Protein AF-A0AAD9RFI8-F1 (afdb_monomer)

Radius of gyration: 55.54 Å; Cα contacts (8 Å, |Δi|>4): 141; chains: 1; bounding box: 126×150×120 Å

Secondary structure (DSSP, 8-state):
---------------------------------------------------------PPPP-SS-HHHHHHHHHHHHHHTT---HHHHHHHHHHHS-GGGHHHHHHHHHS--SS-HHHHHHHHHHHHHSPPHHHHHHHHTS----TTS-HHHHHHHHHHHHTT-S-HHHHHHHHHHHS-HHHHHHHHT-----HHHHHHHHHHHHHHHS-------------TTHHHHHHHHHHHHHHHHHHHHHHHHHTS-------------------TT---HHHHHHGGG-S---SS---PPPP---

Structure (mmCIF, N/CA/C/O backbone):
data_AF-A0AAD9RFI8-F1
#
_entry.id   AF-A0AAD9RFI8-F1
#
loop_
_atom_site.group_PDB
_atom_site.id
_atom_site.type_symbol
_atom_site.label_atom_id
_atom_site.label_alt_id
_atom_site.label_comp_id
_atom_site.label_asym_id
_atom_site.label_entity_id
_atom_site.label_seq_id
_atom_site.pdbx_PDB_ins_code
_atom_site.Cartn_x
_atom_site.Cartn_y
_atom_site.Cartn_z
_atom_site.occupancy
_atom_site.B_iso_or_equiv
_atom_site.auth_seq_id
_atom_site.auth_comp_id
_atom_site.auth_asym_id
_atom_site.auth_atom_id
_atom_site.pdbx_PDB_model_num
ATOM 1 N N . MET A 1 1 ? -32.111 47.383 -33.621 1.00 42.00 1 MET A N 1
ATOM 2 C CA . MET A 1 1 ? -31.094 48.161 -34.372 1.00 42.00 1 MET A CA 1
ATOM 3 C C . MET A 1 1 ? -30.262 48.951 -33.371 1.00 42.00 1 MET A C 1
ATOM 5 O O . MET A 1 1 ? -30.883 49.373 -32.400 1.00 42.00 1 MET A O 1
ATOM 9 N N . PRO A 1 2 ? -28.949 49.197 -33.568 1.00 55.19 2 PRO A N 1
ATOM 10 C CA . PRO A 1 2 ? -28.021 48.772 -34.639 1.00 55.19 2 PRO A CA 1
ATOM 11 C C . PRO A 1 2 ? -27.032 47.678 -34.136 1.00 55.19 2 PRO A C 1
ATOM 13 O O . PRO A 1 2 ? -26.895 47.503 -32.934 1.00 55.19 2 PRO A O 1
ATOM 16 N N . ILE A 1 3 ? -26.485 46.738 -34.921 1.00 42.66 3 ILE A N 1
ATOM 17 C CA . ILE A 1 3 ? -25.654 46.752 -36.150 1.00 42.66 3 ILE A CA 1
ATOM 18 C C . ILE A 1 3 ? -24.224 47.265 -35.915 1.00 42.66 3 ILE A C 1
ATOM 20 O O . ILE A 1 3 ? -24.052 48.423 -35.544 1.00 42.66 3 ILE A O 1
ATOM 24 N N . SER A 1 4 ? -23.253 46.426 -36.328 1.00 42.75 4 SER A N 1
ATOM 25 C CA . SER A 1 4 ? -21.876 46.723 -36.800 1.00 42.75 4 SER A CA 1
ATOM 26 C C . SER A 1 4 ? -20.787 46.252 -35.830 1.00 42.75 4 SER A C 1
ATOM 28 O O . SER A 1 4 ? -20.869 46.554 -34.653 1.00 42.75 4 SER A O 1
ATOM 30 N N . ARG A 1 5 ? -19.700 45.574 -36.213 1.00 42.62 5 ARG A N 1
ATOM 31 C CA . ARG A 1 5 ? -19.088 45.290 -37.522 1.00 42.62 5 ARG A CA 1
ATOM 32 C C . ARG A 1 5 ? -17.963 44.267 -37.269 1.00 42.62 5 ARG A C 1
ATOM 34 O O . ARG A 1 5 ? -17.130 44.503 -36.402 1.00 42.62 5 ARG A O 1
ATOM 41 N N . SER A 1 6 ? -17.885 43.194 -38.054 1.00 44.88 6 SER A N 1
ATOM 42 C CA . SER A 1 6 ? -16.576 42.720 -38.550 1.00 44.88 6 SER A CA 1
ATOM 43 C C . SER A 1 6 ? -16.072 43.750 -39.585 1.00 44.88 6 SER A C 1
ATOM 45 O O . SER A 1 6 ? -16.912 44.517 -40.078 1.00 44.88 6 SER A O 1
ATOM 47 N N . PRO A 1 7 ? -14.772 43.821 -39.945 1.00 57.56 7 PRO A N 1
ATOM 48 C CA . PRO A 1 7 ? -14.242 42.854 -40.920 1.00 57.56 7 PRO A CA 1
ATOM 49 C C . PRO A 1 7 ? -12.710 42.580 -40.893 1.00 57.56 7 PRO A C 1
ATOM 51 O O . PRO A 1 7 ? -11.936 43.309 -40.288 1.00 57.56 7 PRO A O 1
ATOM 54 N N . GLU A 1 8 ? -12.348 41.518 -41.629 1.00 38.91 8 GLU A N 1
ATOM 55 C CA . GLU A 1 8 ? -11.192 41.348 -42.545 1.00 38.91 8 GLU A CA 1
ATOM 56 C C . GLU A 1 8 ? -9.730 41.343 -42.027 1.00 38.91 8 GLU A C 1
ATOM 58 O O . GLU A 1 8 ? -9.331 42.177 -41.232 1.00 38.91 8 GLU A O 1
ATOM 63 N N . ARG A 1 9 ? -8.887 40.326 -42.311 1.00 37.97 9 ARG A N 1
ATOM 64 C CA . ARG A 1 9 ? -8.390 39.682 -43.568 1.00 37.97 9 ARG A CA 1
ATOM 65 C C . ARG A 1 9 ? -7.048 40.290 -44.002 1.00 37.97 9 ARG A C 1
ATOM 67 O O . ARG A 1 9 ? -6.999 41.475 -44.283 1.00 37.97 9 ARG A O 1
ATOM 74 N N . SER A 1 10 ? -6.007 39.456 -44.120 1.00 40.34 10 SER A N 1
ATOM 75 C CA . SER A 1 10 ? -4.851 39.565 -45.049 1.00 40.34 10 SER A CA 1
ATOM 76 C C . SER A 1 10 ? -3.819 38.497 -44.630 1.00 40.34 10 SER A C 1
ATOM 78 O O . SER A 1 10 ? -3.388 38.516 -43.484 1.00 40.34 10 SER A O 1
ATOM 80 N N . SER A 1 11 ? -3.601 37.392 -45.355 1.00 38.72 11 SER A N 1
ATOM 81 C CA . SER A 1 11 ? -2.929 37.206 -46.664 1.00 38.72 11 SER A CA 1
ATOM 82 C C . SER A 1 11 ? -1.393 37.127 -46.593 1.00 38.72 11 SER A C 1
ATOM 84 O O . SER A 1 11 ? -0.754 37.986 -45.999 1.00 38.72 11 SER A O 1
ATOM 86 N N . GLY A 1 12 ? -0.836 36.134 -47.308 1.00 37.41 12 GLY A N 1
ATOM 87 C CA . GLY A 1 12 ? 0.582 35.993 -47.701 1.00 37.41 12 GLY A CA 1
ATOM 88 C C . GLY A 1 12 ? 1.241 34.746 -47.091 1.00 37.41 12 GLY A C 1
ATOM 89 O O . GLY A 1 12 ? 1.454 34.734 -45.890 1.00 37.41 12 GLY A O 1
ATOM 90 N N . ALA A 1 13 ? 1.441 33.595 -47.750 1.00 41.00 13 ALA A N 1
ATOM 91 C CA . ALA A 1 13 ? 2.041 33.249 -49.056 1.00 41.00 13 ALA A CA 1
ATOM 92 C C . ALA A 1 13 ? 3.581 33.400 -49.118 1.00 41.00 13 ALA A C 1
ATOM 94 O O . ALA A 1 13 ? 4.104 34.466 -48.818 1.00 41.00 13 ALA A O 1
ATOM 95 N N . GLY A 1 14 ? 4.258 32.327 -49.565 1.00 37.16 14 GLY A N 1
ATOM 96 C CA . GLY A 1 14 ? 5.708 32.197 -49.831 1.00 37.16 14 GLY A CA 1
ATOM 97 C C . GLY A 1 14 ? 6.262 30.921 -49.172 1.00 37.16 14 GLY A C 1
ATOM 98 O O . GLY A 1 14 ? 6.414 30.900 -47.960 1.00 37.16 14 GLY A O 1
ATOM 99 N N . MET A 1 15 ? 6.378 29.744 -49.810 1.00 42.53 15 MET A N 1
ATOM 100 C CA . MET A 1 15 ? 7.289 29.372 -50.911 1.00 42.53 15 MET A CA 1
ATOM 101 C C . MET A 1 15 ? 8.669 30.024 -50.785 1.00 42.53 15 MET A C 1
ATOM 103 O O . MET A 1 15 ? 8.785 31.181 -51.153 1.00 42.53 15 MET A O 1
ATOM 107 N N . GLU A 1 16 ? 9.696 29.273 -50.364 1.00 41.03 16 GLU A N 1
ATOM 108 C CA . GLU A 1 16 ? 10.961 29.221 -51.113 1.00 41.03 16 GLU A CA 1
ATOM 109 C C . GLU A 1 16 ? 11.834 28.013 -50.728 1.00 41.03 16 GLU A C 1
ATOM 111 O O . GLU A 1 16 ? 11.987 27.628 -49.571 1.00 41.03 16 GLU A O 1
ATOM 116 N N . SER A 1 17 ? 12.359 27.411 -51.783 1.00 42.09 17 SER A N 1
ATOM 117 C CA . SER A 1 17 ? 13.349 26.352 -51.932 1.00 42.09 17 SER A CA 1
ATOM 118 C C . SER A 1 17 ? 14.796 26.817 -51.698 1.00 42.09 17 SER A C 1
ATOM 120 O O . SER A 1 17 ? 15.129 27.960 -51.976 1.00 42.09 17 SER A O 1
ATOM 122 N N . GLY A 1 18 ? 15.688 25.889 -51.338 1.00 36.09 18 GLY A N 1
ATOM 123 C CA . GLY A 1 18 ? 17.150 26.048 -51.429 1.00 36.09 18 GLY A CA 1
ATOM 124 C C . GLY A 1 18 ? 17.837 24.931 -50.638 1.00 36.09 18 GLY A C 1
ATOM 125 O O . GLY A 1 18 ? 17.744 24.898 -49.420 1.00 36.09 18 GLY A O 1
ATOM 126 N N . GLU A 1 19 ? 18.283 23.825 -51.230 1.00 36.81 19 GLU A N 1
ATOM 127 C CA . GLU A 1 19 ? 19.409 23.632 -52.157 1.00 36.81 19 GLU A CA 1
ATOM 128 C C . GLU A 1 19 ? 20.813 23.751 -51.505 1.00 36.81 19 GLU A C 1
ATOM 130 O O . GLU A 1 19 ? 21.258 24.831 -51.140 1.00 36.81 19 GLU A O 1
ATOM 135 N N . LYS A 1 20 ? 21.495 22.588 -51.461 1.00 37.91 20 LYS A N 1
ATOM 136 C CA . LYS A 1 20 ? 22.950 22.297 -51.499 1.00 37.91 20 LYS A CA 1
ATOM 137 C C . LYS A 1 20 ? 23.897 22.904 -50.446 1.00 37.91 20 LYS A C 1
ATOM 139 O O . LYS A 1 20 ? 24.130 24.105 -50.411 1.00 37.91 20 LYS A O 1
ATOM 144 N N . LYS A 1 21 ? 24.685 22.017 -49.816 1.00 41.25 21 LYS A N 1
ATOM 145 C CA . LYS A 1 21 ? 26.128 21.893 -50.129 1.00 41.25 21 LYS A CA 1
ATOM 146 C C . LYS A 1 21 ? 26.766 20.625 -49.547 1.00 41.25 21 LYS A C 1
ATOM 148 O O . LYS A 1 21 ? 26.857 20.455 -48.336 1.00 41.25 21 LYS A O 1
ATOM 153 N N . GLU A 1 22 ? 27.250 19.781 -50.458 1.00 37.19 22 GLU A N 1
ATOM 154 C CA . GLU A 1 22 ? 28.424 18.924 -50.278 1.00 37.19 22 GLU A CA 1
ATOM 155 C C . GLU A 1 22 ? 29.632 19.757 -49.840 1.00 37.19 22 GLU A C 1
ATOM 157 O O . GLU A 1 22 ? 29.887 20.801 -50.441 1.00 37.19 22 GLU A O 1
ATOM 162 N N . ILE A 1 23 ? 30.435 19.237 -48.906 1.00 37.00 23 ILE A N 1
ATOM 163 C CA . ILE A 1 23 ? 31.892 19.416 -48.931 1.00 37.00 23 ILE A CA 1
ATOM 164 C C . ILE A 1 23 ? 32.539 18.084 -48.537 1.00 37.00 23 ILE A C 1
ATOM 166 O O . ILE A 1 23 ? 32.483 17.648 -47.390 1.00 37.00 23 ILE A O 1
ATOM 170 N N . SER A 1 24 ? 33.152 17.456 -49.534 1.00 36.62 24 SER A N 1
ATOM 171 C CA . SER A 1 24 ? 34.129 16.379 -49.431 1.00 36.62 24 SER A CA 1
ATOM 172 C C . SER A 1 24 ? 35.511 17.000 -49.613 1.00 36.62 24 SER A C 1
ATOM 174 O O . SER A 1 24 ? 35.714 17.660 -50.627 1.00 36.62 24 SER A O 1
ATOM 176 N N . ILE A 1 25 ? 36.467 16.749 -48.712 1.00 38.34 25 ILE A N 1
ATOM 177 C CA . ILE A 1 25 ? 37.905 16.833 -49.023 1.00 38.34 25 ILE A CA 1
ATOM 178 C C . ILE A 1 25 ? 38.626 15.658 -48.346 1.00 38.34 25 ILE A C 1
ATOM 180 O O . ILE A 1 25 ? 38.424 15.374 -47.167 1.00 38.34 25 ILE A O 1
ATOM 184 N N . LYS A 1 26 ? 39.422 14.964 -49.163 1.00 35.16 26 LYS A N 1
ATOM 185 C CA . LYS A 1 26 ? 40.263 13.795 -48.890 1.00 35.16 26 LYS A CA 1
ATOM 186 C C . LYS A 1 26 ? 41.728 14.199 -48.632 1.00 35.16 26 LYS A C 1
ATOM 188 O O . LYS A 1 26 ? 42.153 15.223 -49.149 1.00 35.16 26 LYS A O 1
ATOM 193 N N . ALA A 1 27 ? 42.438 13.258 -47.995 1.00 33.81 27 ALA A N 1
ATOM 194 C CA . ALA A 1 27 ? 43.808 12.762 -48.254 1.00 33.81 27 ALA A CA 1
ATOM 195 C C . ALA A 1 27 ? 45.064 13.583 -47.883 1.00 33.81 27 ALA A C 1
ATOM 197 O O . ALA A 1 27 ? 45.164 14.765 -48.184 1.00 33.81 27 ALA A O 1
ATOM 198 N N . ASP A 1 28 ? 45.994 12.869 -47.219 1.00 31.98 28 ASP A N 1
ATOM 199 C CA . ASP A 1 28 ? 47.418 12.570 -47.561 1.00 31.98 28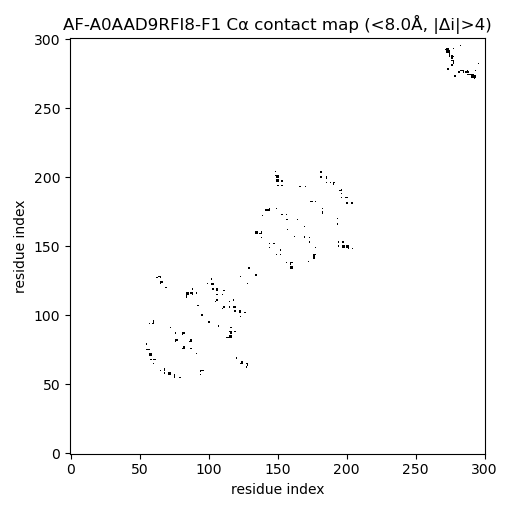 ASP A CA 1
ATOM 200 C C . ASP A 1 28 ? 48.226 12.462 -46.244 1.00 31.98 28 ASP A C 1
ATOM 202 O O . ASP A 1 28 ? 48.214 13.383 -45.434 1.00 31.98 28 ASP A O 1
ATOM 206 N N . GLU A 1 29 ? 48.718 11.309 -45.769 1.00 32.72 29 GLU A N 1
ATOM 207 C CA . GLU A 1 29 ? 49.777 10.371 -46.222 1.00 32.72 29 GLU A CA 1
ATOM 208 C C . GLU A 1 29 ? 51.206 10.949 -46.366 1.00 32.72 29 GLU A C 1
ATOM 210 O O . GLU A 1 29 ? 51.491 11.702 -47.287 1.00 32.72 29 GLU A O 1
ATOM 215 N N . ALA A 1 30 ? 52.107 10.516 -45.463 1.00 32.94 30 ALA A N 1
ATOM 216 C CA . ALA A 1 30 ? 53.546 10.206 -45.646 1.00 32.94 30 ALA A CA 1
ATOM 217 C C . ALA A 1 30 ? 54.108 9.746 -44.270 1.00 32.94 30 ALA A C 1
ATOM 219 O O . ALA A 1 30 ? 54.051 10.507 -43.309 1.00 32.94 30 ALA A O 1
ATOM 220 N N . GLN A 1 31 ? 54.366 8.459 -43.992 1.00 31.48 31 GLN A N 1
ATOM 221 C CA . GLN A 1 31 ? 55.501 7.577 -44.356 1.00 31.48 31 GLN A CA 1
ATOM 222 C C . GLN A 1 31 ? 56.874 7.900 -43.710 1.00 31.48 31 GLN A C 1
ATOM 224 O O . GLN A 1 31 ? 57.397 8.996 -43.869 1.00 31.48 31 GLN A O 1
ATOM 229 N N . GLY A 1 32 ? 57.496 6.866 -43.103 1.00 26.84 32 GLY A N 1
ATOM 230 C CA . GLY A 1 32 ? 58.962 6.685 -42.990 1.00 26.84 32 GLY A CA 1
ATOM 231 C C . GLY A 1 32 ? 59.536 6.493 -41.571 1.00 26.84 32 GLY A C 1
ATOM 232 O O . GLY A 1 32 ? 59.726 7.477 -40.874 1.00 26.84 32 GLY A O 1
ATOM 233 N N . ALA A 1 33 ? 59.806 5.243 -41.136 1.00 32.88 33 ALA A N 1
ATOM 234 C CA . ALA A 1 33 ? 61.165 4.653 -40.941 1.00 32.88 33 ALA A CA 1
ATOM 235 C C . ALA A 1 33 ? 61.775 4.915 -39.528 1.00 32.88 33 ALA A C 1
ATOM 237 O O . ALA A 1 33 ? 61.634 6.012 -39.019 1.00 32.88 33 ALA A O 1
ATOM 238 N N . THR A 1 34 ? 62.454 4.042 -38.762 1.00 31.86 34 THR A N 1
ATOM 239 C CA . THR A 1 34 ? 63.072 2.698 -38.874 1.00 31.86 34 THR A CA 1
ATOM 240 C C . THR A 1 34 ? 63.428 2.187 -37.454 1.00 31.86 34 THR A C 1
ATOM 242 O O . THR A 1 34 ? 63.611 2.983 -36.537 1.00 31.86 34 THR A O 1
ATOM 245 N N . SER A 1 35 ? 63.577 0.867 -37.300 1.00 32.84 35 SER A N 1
ATOM 246 C CA . SER A 1 35 ? 63.915 0.086 -36.093 1.00 32.84 35 SER A CA 1
ATOM 247 C C . SER A 1 35 ? 65.207 0.446 -35.337 1.00 32.84 35 SER A C 1
ATOM 249 O O . SER A 1 35 ? 66.234 0.709 -35.960 1.00 32.84 35 SER A O 1
ATOM 251 N N . LYS A 1 36 ? 65.218 0.214 -34.011 1.00 31.03 36 LYS A N 1
ATOM 252 C CA . LYS A 1 36 ? 66.380 -0.338 -33.282 1.00 31.03 36 LYS A CA 1
ATOM 253 C C . LYS A 1 36 ? 65.934 -1.107 -32.027 1.00 31.03 36 LYS A C 1
ATOM 255 O O . LYS A 1 36 ? 65.171 -0.597 -31.216 1.00 31.03 36 LYS A O 1
ATOM 260 N N . VAL A 1 37 ? 66.397 -2.352 -31.924 1.00 32.88 37 VAL A N 1
ATOM 261 C CA . VAL A 1 37 ? 66.219 -3.291 -30.805 1.00 32.88 37 VAL A CA 1
ATOM 262 C C . VAL A 1 37 ? 67.329 -3.053 -29.782 1.00 32.88 37 VAL A C 1
ATOM 264 O O . VAL A 1 37 ? 68.492 -3.099 -30.169 1.00 32.88 37 VAL A O 1
ATOM 267 N N . GLU A 1 38 ? 66.982 -2.888 -28.505 1.00 31.53 38 GLU A N 1
ATOM 268 C CA . GLU A 1 38 ? 67.866 -3.116 -27.351 1.00 31.53 38 GLU A CA 1
ATOM 269 C C . GLU A 1 38 ? 67.069 -3.797 -26.221 1.00 31.53 38 GLU A C 1
ATOM 271 O O . GLU A 1 38 ? 65.873 -3.566 -26.049 1.00 31.53 38 GLU A O 1
ATOM 276 N N . VAL A 1 39 ? 67.731 -4.718 -25.517 1.00 35.81 39 VAL A N 1
ATOM 277 C CA . VAL A 1 39 ? 67.167 -5.726 -24.606 1.00 35.81 39 VAL A CA 1
ATOM 278 C C . VAL A 1 39 ? 67.451 -5.349 -23.144 1.00 35.81 39 VAL A C 1
ATOM 280 O O . VAL A 1 39 ? 68.618 -5.315 -22.777 1.00 35.81 39 VAL A O 1
ATOM 283 N N . GLY A 1 40 ? 66.388 -5.185 -22.334 1.00 31.41 40 GLY A N 1
ATOM 284 C CA . GLY A 1 40 ? 66.299 -5.346 -20.857 1.00 31.41 40 GLY A CA 1
ATOM 285 C C . GLY A 1 40 ? 67.132 -4.423 -19.935 1.00 31.41 40 GLY A C 1
ATOM 286 O O . GLY A 1 40 ? 68.098 -3.832 -20.403 1.00 31.41 40 GLY A O 1
ATOM 287 N N . PRO A 1 41 ? 66.829 -4.321 -18.612 1.00 38.84 41 PRO A N 1
ATOM 288 C CA . PRO A 1 41 ? 65.948 -5.182 -17.806 1.00 38.84 41 PRO A CA 1
ATOM 289 C C . PRO A 1 41 ? 64.884 -4.453 -16.937 1.00 38.84 41 PRO A C 1
ATOM 291 O O . PRO A 1 41 ? 64.943 -3.251 -16.726 1.00 38.84 41 PRO A O 1
ATOM 294 N N . SER A 1 42 ? 63.937 -5.264 -16.448 1.00 34.25 42 SER A N 1
ATOM 295 C CA . SER A 1 42 ? 63.118 -5.212 -15.219 1.00 34.25 42 SER A CA 1
ATOM 296 C C . SER A 1 42 ? 62.657 -3.906 -14.547 1.00 34.25 42 SER A C 1
ATOM 298 O O . SER A 1 42 ? 63.413 -2.978 -14.301 1.00 34.25 42 SER A O 1
ATOM 300 N N . ASP A 1 43 ? 61.416 -4.024 -14.058 1.00 34.38 43 ASP A N 1
ATOM 301 C CA . ASP A 1 43 ? 60.747 -3.264 -12.997 1.00 34.38 43 ASP A CA 1
ATOM 302 C C . ASP A 1 43 ? 60.267 -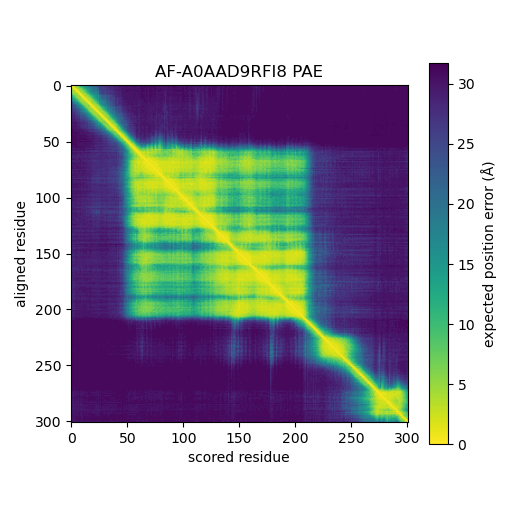1.849 -13.346 1.00 34.38 43 ASP A C 1
ATOM 304 O O . ASP A 1 43 ? 60.998 -0.871 -13.277 1.00 34.38 43 ASP A O 1
ATOM 308 N N . GLN A 1 44 ? 58.966 -1.725 -13.629 1.00 34.25 44 GLN A N 1
ATOM 309 C CA . GLN A 1 44 ? 57.975 -1.264 -12.643 1.00 34.25 44 GLN A CA 1
ATOM 310 C C . GLN A 1 44 ? 56.595 -1.163 -13.313 1.00 34.25 44 GLN A C 1
ATOM 312 O O . GLN A 1 44 ? 56.338 -0.327 -14.175 1.00 34.25 44 GLN A O 1
ATOM 317 N N . VAL A 1 45 ? 55.688 -2.052 -12.909 1.00 37.78 45 VAL A N 1
ATOM 318 C CA . VAL A 1 45 ? 54.249 -1.916 -13.152 1.00 37.78 45 VAL A CA 1
ATOM 319 C C . VAL A 1 45 ? 53.706 -0.869 -12.179 1.00 37.78 45 VAL A C 1
ATOM 321 O O . VAL A 1 45 ? 53.305 -1.199 -11.065 1.00 37.78 45 VAL A O 1
ATOM 324 N N . GLU A 1 46 ? 53.713 0.403 -12.579 1.00 37.53 46 GLU A N 1
ATOM 325 C CA . GLU A 1 46 ? 52.934 1.425 -11.880 1.00 37.53 46 GLU A CA 1
ATOM 326 C C . GLU A 1 46 ? 51.446 1.169 -12.126 1.00 37.53 46 GLU A C 1
ATOM 328 O O . GLU A 1 46 ? 50.960 1.086 -13.256 1.00 37.53 46 GLU A O 1
ATOM 333 N N . GLY A 1 47 ? 50.744 0.946 -11.017 1.00 36.69 47 GLY A N 1
ATOM 334 C CA . GLY A 1 47 ? 49.395 0.424 -10.983 1.00 36.69 47 GLY A CA 1
ATOM 335 C C . GLY A 1 47 ? 48.405 1.328 -11.700 1.00 36.69 47 GLY A C 1
ATOM 336 O O . GLY A 1 47 ? 48.012 2.381 -11.195 1.00 36.69 47 GLY A O 1
ATOM 337 N N . ALA A 1 48 ? 47.886 0.834 -12.823 1.00 38.72 48 ALA A N 1
ATOM 338 C CA . ALA A 1 48 ? 46.529 1.154 -13.216 1.00 38.72 48 ALA A CA 1
ATOM 339 C C . ALA A 1 48 ? 45.637 0.818 -12.016 1.00 38.72 48 ALA A C 1
ATOM 341 O O . ALA A 1 48 ? 45.465 -0.349 -11.658 1.00 38.72 48 ALA A O 1
ATOM 342 N N . SER A 1 49 ? 45.127 1.856 -11.357 1.00 41.25 49 SER A N 1
ATOM 343 C CA . SER A 1 49 ? 44.108 1.727 -10.328 1.00 41.25 49 SER A CA 1
ATOM 344 C C . SER A 1 49 ? 42.890 1.087 -10.983 1.00 41.25 49 SER A C 1
ATOM 346 O O . SER A 1 49 ? 42.051 1.771 -11.569 1.00 41.25 49 SER A O 1
ATOM 348 N N . LEU A 1 50 ? 42.825 -0.245 -10.937 1.00 43.75 50 LEU A N 1
ATOM 349 C CA . LEU A 1 50 ? 41.626 -1.013 -11.216 1.00 43.75 50 LEU A CA 1
ATOM 350 C C . LEU A 1 50 ? 40.602 -0.535 -10.196 1.00 43.75 50 LEU A C 1
ATOM 352 O O . LEU A 1 50 ? 40.562 -0.997 -9.057 1.00 43.75 50 LEU A O 1
ATOM 356 N N . SER A 1 51 ? 39.809 0.455 -10.601 1.00 46.66 51 SER A N 1
ATOM 357 C CA . SER A 1 51 ? 38.574 0.787 -9.916 1.00 46.66 51 SER A CA 1
ATOM 358 C C . SER A 1 51 ? 37.804 -0.520 -9.866 1.00 46.66 51 SER A C 1
ATOM 360 O O . SER A 1 51 ? 37.395 -1.026 -10.911 1.00 46.66 51 SER A O 1
ATOM 362 N N . ILE A 1 52 ? 37.700 -1.121 -8.680 1.00 47.50 52 ILE A N 1
ATOM 363 C CA . ILE A 1 52 ? 36.839 -2.275 -8.454 1.00 47.50 52 ILE A CA 1
ATOM 364 C C . ILE A 1 52 ? 35.462 -1.808 -8.909 1.00 47.50 52 ILE A C 1
ATOM 366 O O . ILE A 1 52 ? 34.828 -0.995 -8.237 1.00 47.50 52 ILE A O 1
ATOM 370 N N . VAL A 1 53 ? 35.035 -2.245 -10.095 1.00 53.59 53 VAL A N 1
ATOM 371 C CA . VAL A 1 53 ? 33.683 -2.006 -10.585 1.00 53.59 53 VAL A CA 1
ATOM 372 C C . VAL A 1 53 ? 32.805 -2.830 -9.665 1.00 53.59 53 VAL A C 1
ATOM 374 O O . VAL A 1 53 ? 32.633 -4.033 -9.849 1.00 53.59 53 VAL A O 1
ATOM 377 N N . GLN A 1 54 ? 32.350 -2.201 -8.586 1.00 56.09 54 GLN A N 1
ATOM 378 C CA . GLN A 1 54 ? 31.442 -2.816 -7.647 1.00 56.09 54 GLN A CA 1
ATOM 379 C C . GLN A 1 54 ? 30.199 -3.193 -8.447 1.00 56.09 54 GLN A C 1
ATOM 381 O O . GLN A 1 54 ? 29.521 -2.323 -8.992 1.00 56.09 54 GLN A O 1
ATOM 386 N N . ALA A 1 55 ? 29.955 -4.499 -8.584 1.00 61.78 55 ALA A N 1
ATOM 387 C CA . ALA A 1 55 ? 28.796 -4.989 -9.309 1.00 61.78 55 ALA A CA 1
ATOM 388 C C . ALA A 1 55 ? 27.543 -4.297 -8.742 1.00 61.78 55 ALA A C 1
ATOM 390 O O . ALA A 1 55 ? 27.392 -4.260 -7.511 1.00 61.78 55 ALA A O 1
ATOM 391 N N . PRO A 1 56 ? 26.669 -3.736 -9.596 1.00 64.75 56 PRO A N 1
ATOM 392 C CA . PRO A 1 56 ? 25.478 -3.047 -9.132 1.00 64.75 56 PRO A CA 1
ATOM 393 C C . PRO A 1 56 ? 24.662 -3.997 -8.252 1.00 64.75 56 PRO A C 1
ATOM 395 O O . PRO A 1 56 ? 24.225 -5.057 -8.702 1.00 64.75 56 PRO A O 1
ATOM 398 N N . ARG A 1 57 ? 24.491 -3.657 -6.973 1.00 71.81 57 ARG A N 1
ATOM 399 C CA . ARG A 1 57 ? 23.644 -4.440 -6.072 1.00 71.81 57 ARG A CA 1
ATOM 400 C C . ARG A 1 57 ? 22.201 -4.011 -6.276 1.00 71.81 57 ARG A C 1
ATOM 402 O O . ARG A 1 57 ? 21.823 -2.918 -5.864 1.00 71.81 57 ARG A O 1
ATOM 409 N N . PHE A 1 58 ? 21.412 -4.870 -6.906 1.00 77.81 58 PHE A N 1
ATOM 410 C CA . PHE A 1 58 ? 19.977 -4.658 -7.048 1.00 77.81 58 PHE A CA 1
ATOM 411 C C . PHE A 1 58 ? 19.213 -5.311 -5.892 1.00 77.81 58 PHE A C 1
ATOM 413 O O . PHE A 1 58 ? 19.602 -6.391 -5.434 1.00 77.81 58 PHE A O 1
ATOM 420 N N . PRO A 1 59 ? 18.136 -4.673 -5.406 1.00 80.75 59 PRO A N 1
ATOM 421 C CA . PRO A 1 59 ? 17.283 -5.255 -4.380 1.00 80.75 59 PRO A CA 1
ATOM 422 C C . PRO A 1 59 ? 16.533 -6.486 -4.917 1.00 80.75 59 PRO A C 1
ATOM 424 O O . PRO A 1 59 ? 16.224 -6.543 -6.114 1.00 80.75 59 PRO A O 1
ATOM 427 N N . PRO A 1 60 ? 16.189 -7.455 -4.047 1.00 84.12 60 PRO A N 1
ATOM 428 C CA . PRO A 1 60 ? 15.322 -8.562 -4.429 1.00 84.12 60 PRO A CA 1
ATOM 429 C C . PRO A 1 60 ? 13.962 -8.036 -4.899 1.00 84.12 60 PRO A C 1
ATOM 431 O O . PRO A 1 60 ? 13.465 -7.026 -4.395 1.00 84.12 60 PRO A O 1
ATOM 434 N N . PHE A 1 61 ? 13.369 -8.717 -5.876 1.00 84.50 61 PHE A N 1
ATOM 435 C CA . PHE A 1 61 ? 12.087 -8.317 -6.441 1.00 84.50 61 PHE A CA 1
ATOM 436 C C . PHE A 1 61 ? 10.950 -8.409 -5.409 1.00 84.50 61 PHE A C 1
ATOM 438 O O . PHE A 1 61 ? 10.785 -9.442 -4.760 1.00 84.50 61 PHE A O 1
ATOM 445 N N . SER A 1 62 ? 10.138 -7.350 -5.299 1.00 81.62 62 SER A N 1
ATOM 446 C CA . SER A 1 62 ? 8.947 -7.306 -4.439 1.00 81.62 62 SER A CA 1
ATOM 447 C C . SER A 1 62 ? 7.666 -7.282 -5.272 1.00 81.62 62 SER A C 1
ATOM 449 O O . SER A 1 62 ? 7.431 -6.348 -6.036 1.00 81.62 62 SER A O 1
ATOM 451 N N . LYS A 1 63 ? 6.821 -8.309 -5.105 1.00 82.38 63 LYS A N 1
ATOM 452 C CA . LYS A 1 63 ? 5.502 -8.409 -5.764 1.00 82.38 63 LYS A CA 1
ATOM 453 C C . LYS A 1 63 ? 4.453 -7.507 -5.136 1.00 82.38 63 LYS A C 1
ATOM 455 O O . LYS A 1 63 ? 3.529 -7.102 -5.826 1.00 82.38 63 LYS A O 1
ATOM 460 N N . GLU A 1 64 ? 4.588 -7.248 -3.840 1.00 78.31 64 GLU A N 1
ATOM 461 C CA . GLU A 1 64 ? 3.631 -6.456 -3.065 1.00 78.31 64 GLU A CA 1
ATOM 462 C C . GLU A 1 64 ? 3.733 -4.966 -3.407 1.00 78.31 64 GLU A C 1
ATOM 464 O O . GLU A 1 64 ? 2.725 -4.268 -3.422 1.00 78.31 64 GLU A O 1
ATOM 469 N N . TYR A 1 65 ? 4.943 -4.500 -3.735 1.00 81.94 65 TYR A N 1
ATOM 470 C CA . TYR A 1 65 ? 5.228 -3.099 -4.050 1.00 81.94 65 TYR A CA 1
ATOM 471 C C . TYR A 1 65 ? 6.150 -2.989 -5.281 1.00 81.94 65 TYR A C 1
ATOM 473 O O . TYR A 1 65 ? 7.336 -2.655 -5.149 1.00 81.94 65 TYR A O 1
ATOM 481 N N . PRO A 1 66 ? 5.649 -3.326 -6.487 1.00 86.69 66 PRO A N 1
ATOM 482 C CA . PRO A 1 66 ? 6.456 -3.334 -7.708 1.00 86.69 66 PRO A CA 1
ATOM 483 C C . PRO A 1 66 ? 6.948 -1.929 -8.092 1.00 86.69 66 PRO A C 1
ATOM 485 O O . PRO A 1 66 ? 8.071 -1.771 -8.564 1.00 86.69 66 PRO A O 1
ATOM 488 N N . ASP A 1 67 ? 6.142 -0.900 -7.844 1.00 87.94 67 ASP A N 1
ATOM 489 C CA . ASP A 1 67 ? 6.452 0.520 -8.032 1.00 87.94 67 ASP A CA 1
ATOM 490 C C . ASP A 1 67 ? 7.647 0.982 -7.178 1.00 87.94 67 ASP A C 1
ATOM 492 O O . ASP A 1 67 ? 8.609 1.573 -7.687 1.00 87.94 67 ASP A O 1
ATOM 496 N N . ILE A 1 68 ? 7.633 0.640 -5.887 1.00 88.25 68 ILE A N 1
ATOM 497 C CA . ILE A 1 68 ? 8.720 0.945 -4.952 1.00 88.25 68 ILE A CA 1
ATOM 498 C C . ILE A 1 68 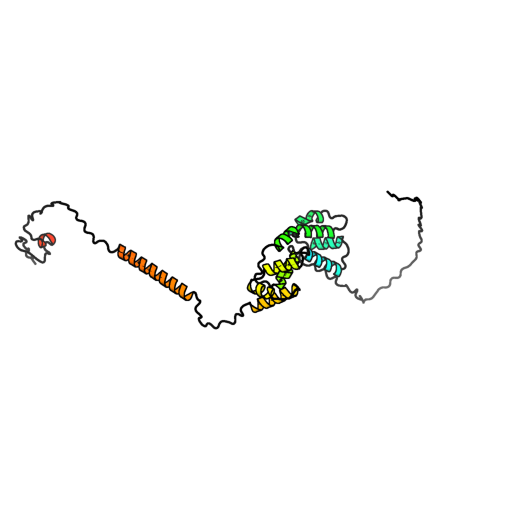? 9.991 0.196 -5.362 1.00 88.25 68 ILE A C 1
ATOM 500 O O . ILE A 1 68 ? 11.086 0.767 -5.317 1.00 88.25 68 ILE A O 1
ATOM 504 N N . TRP A 1 69 ? 9.872 -1.059 -5.804 1.00 91.88 69 TRP A N 1
ATOM 505 C CA . TRP A 1 69 ? 11.018 -1.825 -6.291 1.00 91.88 69 TRP A CA 1
ATOM 506 C C . TRP A 1 69 ? 11.668 -1.167 -7.514 1.00 91.88 69 TRP A C 1
ATOM 508 O O . TRP A 1 69 ? 12.883 -0.954 -7.513 1.00 91.88 69 TRP A O 1
ATOM 518 N N . PHE A 1 70 ? 10.880 -0.765 -8.519 1.00 92.31 70 PHE A N 1
ATOM 519 C CA . PHE A 1 70 ? 11.418 -0.060 -9.686 1.00 92.31 70 PHE A CA 1
ATOM 520 C C . PHE A 1 70 ? 12.098 1.255 -9.304 1.00 92.31 70 PHE A C 1
ATOM 522 O O . PHE A 1 70 ? 13.150 1.557 -9.859 1.00 92.31 70 PHE A O 1
ATOM 529 N N . THR A 1 71 ? 11.573 1.980 -8.314 1.00 91.75 71 THR A N 1
ATOM 530 C CA . THR A 1 71 ? 12.207 3.205 -7.803 1.00 91.75 71 THR A CA 1
ATOM 531 C C . THR A 1 71 ? 13.606 2.914 -7.250 1.00 91.75 71 THR A C 1
ATOM 533 O O . THR A 1 71 ? 14.569 3.598 -7.588 1.00 91.75 71 THR A O 1
ATOM 536 N N . HIS A 1 72 ? 13.768 1.847 -6.462 1.00 90.19 72 HIS A N 1
ATOM 537 C CA . HIS A 1 72 ? 15.087 1.447 -5.955 1.00 90.19 72 HIS A CA 1
ATOM 538 C C . HIS A 1 72 ? 16.041 1.015 -7.076 1.00 90.19 72 HIS A C 1
ATOM 540 O O . HIS A 1 72 ? 17.229 1.339 -7.041 1.00 90.19 72 HIS A O 1
ATOM 546 N N . VAL A 1 73 ? 15.534 0.304 -8.085 1.00 91.12 73 VAL A N 1
ATOM 547 C CA . VAL A 1 73 ? 16.316 -0.097 -9.263 1.00 91.12 73 VAL A CA 1
ATOM 548 C C . VAL A 1 73 ? 16.766 1.126 -10.073 1.00 91.12 73 VAL A C 1
ATOM 550 O O . VAL A 1 73 ? 17.914 1.177 -10.509 1.00 91.12 73 VAL A O 1
ATOM 553 N N . GLU A 1 74 ? 15.915 2.141 -10.231 1.00 92.19 74 GLU A N 1
ATOM 554 C CA . GLU A 1 74 ? 16.258 3.401 -10.905 1.00 92.19 74 GLU A CA 1
ATOM 555 C C . GLU A 1 74 ? 17.320 4.194 -10.146 1.00 92.19 74 GLU A C 1
ATOM 557 O O . GLU A 1 74 ? 18.261 4.705 -10.759 1.00 92.19 74 GLU A O 1
ATOM 562 N N . MET A 1 75 ? 17.236 4.224 -8.815 1.00 89.94 75 MET A N 1
ATOM 563 C CA . MET A 1 75 ? 18.287 4.796 -7.972 1.00 89.94 75 MET A CA 1
ATOM 564 C C . MET A 1 75 ? 19.611 4.049 -8.167 1.00 89.94 75 MET A C 1
ATOM 566 O O . MET A 1 75 ? 20.651 4.677 -8.369 1.00 89.94 75 MET A O 1
ATOM 570 N N . ALA A 1 76 ? 19.581 2.713 -8.208 1.00 89.62 76 ALA A N 1
ATOM 571 C CA . ALA A 1 76 ? 20.765 1.909 -8.495 1.00 89.62 76 ALA A CA 1
ATOM 572 C C . ALA A 1 76 ? 21.327 2.184 -9.902 1.00 89.62 76 ALA A C 1
ATOM 574 O O . ALA A 1 76 ? 22.546 2.264 -10.067 1.00 89.62 76 ALA A O 1
ATOM 575 N N . PHE A 1 77 ? 20.481 2.384 -10.917 1.00 91.56 77 PHE A N 1
ATOM 576 C CA . PHE A 1 77 ? 20.940 2.794 -12.246 1.00 91.56 77 PHE A CA 1
ATOM 577 C C . PHE A 1 77 ? 21.640 4.149 -12.223 1.00 91.56 77 PHE A C 1
ATOM 579 O O . PHE A 1 77 ? 22.704 4.285 -12.829 1.00 91.56 77 PHE A O 1
ATOM 586 N N . ALA A 1 78 ? 21.086 5.125 -11.502 1.00 89.56 78 ALA A N 1
ATOM 587 C CA . ALA A 1 78 ? 21.679 6.449 -11.368 1.00 89.56 78 ALA A CA 1
ATOM 588 C C . ALA A 1 78 ? 23.056 6.384 -10.686 1.00 89.56 78 ALA A C 1
ATOM 590 O O . ALA A 1 78 ? 24.026 6.937 -11.208 1.00 89.56 78 ALA A O 1
ATOM 591 N N . THR A 1 79 ? 23.177 5.643 -9.580 1.00 89.25 79 THR A N 1
ATOM 592 C CA . THR A 1 79 ? 24.449 5.468 -8.858 1.00 89.25 79 THR A CA 1
ATOM 593 C C . THR A 1 79 ? 25.514 4.782 -9.715 1.00 89.25 79 THR A C 1
ATOM 595 O O . THR A 1 79 ? 26.674 5.186 -9.696 1.00 89.25 79 THR A O 1
ATOM 598 N N . ASN A 1 80 ? 25.123 3.786 -10.515 1.00 87.25 80 ASN A N 1
ATOM 599 C CA . ASN A 1 80 ? 26.040 3.014 -11.360 1.00 87.25 80 ASN A CA 1
ATOM 600 C C . ASN A 1 80 ? 26.209 3.594 -12.777 1.00 87.25 80 ASN A C 1
ATOM 602 O O . ASN A 1 80 ? 26.815 2.951 -13.633 1.00 87.25 80 ASN A O 1
ATOM 606 N N . ARG A 1 81 ? 25.680 4.800 -13.043 1.00 89.00 81 ARG A N 1
ATOM 607 C CA . ARG A 1 81 ? 25.734 5.488 -14.349 1.00 89.00 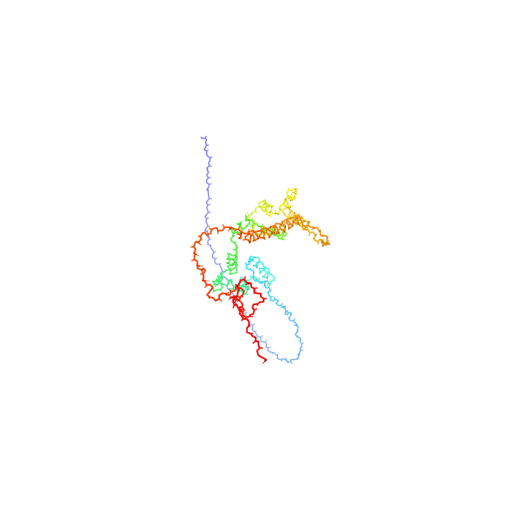81 ARG A CA 1
ATOM 608 C C . ARG A 1 81 ? 25.193 4.646 -15.517 1.00 89.00 81 ARG A C 1
ATOM 610 O O . ARG A 1 81 ? 25.652 4.766 -16.652 1.00 89.00 81 ARG A O 1
ATOM 617 N N . ILE A 1 82 ? 24.187 3.812 -15.256 1.00 88.50 82 ILE A N 1
ATOM 618 C CA . ILE A 1 82 ? 23.518 2.994 -16.273 1.00 88.50 82 ILE A CA 1
ATOM 619 C C . ILE A 1 82 ? 22.447 3.853 -16.957 1.00 88.50 82 ILE A C 1
ATOM 621 O O . ILE A 1 82 ? 21.333 4.012 -16.460 1.00 88.50 82 ILE A O 1
ATOM 625 N N . SER A 1 83 ? 22.785 4.424 -18.111 1.00 89.00 83 SER A N 1
ATOM 626 C CA . SER A 1 83 ? 21.889 5.305 -18.875 1.00 89.00 83 SER A CA 1
ATOM 627 C C . SER A 1 83 ? 21.186 4.607 -20.043 1.00 89.00 83 SER A C 1
ATOM 629 O O . SER A 1 83 ? 20.042 4.944 -20.344 1.00 89.00 83 SER A O 1
ATOM 631 N N . SER A 1 84 ? 21.837 3.618 -20.664 1.00 92.25 84 SER A N 1
ATOM 632 C CA . SER A 1 84 ? 21.315 2.899 -21.833 1.00 92.25 84 SER A CA 1
ATOM 633 C C . SER A 1 84 ? 20.053 2.096 -21.503 1.00 92.25 84 SER A C 1
ATOM 635 O O . SER A 1 84 ? 20.071 1.265 -20.594 1.00 92.25 84 SER A O 1
ATOM 637 N N . ASP A 1 85 ? 18.983 2.310 -22.277 1.00 92.00 85 ASP A N 1
ATOM 638 C CA . ASP A 1 85 ? 17.706 1.583 -22.174 1.00 92.00 85 ASP A CA 1
ATOM 639 C C . ASP A 1 85 ? 17.904 0.063 -22.254 1.00 92.00 85 ASP A C 1
ATOM 641 O O . ASP A 1 85 ? 17.370 -0.688 -21.442 1.00 92.00 85 ASP A O 1
ATOM 645 N N . GLU A 1 86 ? 18.776 -0.384 -23.157 1.00 89.75 86 GLU A N 1
ATOM 646 C CA . GLU A 1 86 ? 19.129 -1.792 -23.314 1.00 89.75 86 GLU A CA 1
ATOM 647 C C . GLU A 1 86 ? 19.794 -2.365 -22.052 1.00 89.75 86 GLU A C 1
ATOM 649 O O . GLU A 1 86 ? 19.461 -3.462 -21.603 1.00 89.75 86 GLU A O 1
ATOM 654 N N . SER A 1 87 ? 20.727 -1.623 -21.449 1.00 90.75 87 SER A N 1
ATOM 655 C CA . SER A 1 87 ? 21.393 -2.062 -20.220 1.00 90.75 87 SER A CA 1
ATOM 656 C C . SER A 1 87 ? 20.413 -2.110 -19.048 1.00 90.75 87 SER A C 1
ATOM 658 O O . SER A 1 87 ? 20.416 -3.082 -18.293 1.00 90.75 87 SER A O 1
ATOM 660 N N . LYS A 1 88 ? 19.532 -1.107 -18.921 1.00 91.56 88 LYS A N 1
ATOM 661 C CA . LYS A 1 88 ? 18.468 -1.087 -17.905 1.00 91.56 88 LYS A CA 1
ATOM 662 C C . LYS A 1 88 ? 17.535 -2.287 -18.055 1.00 91.56 88 LYS A C 1
ATOM 664 O O . LYS A 1 88 ? 17.271 -2.978 -17.074 1.00 91.56 88 LYS A O 1
ATOM 669 N N . PHE A 1 89 ? 17.092 -2.569 -19.280 1.00 91.62 89 PHE A N 1
ATOM 670 C CA . PHE A 1 89 ? 16.247 -3.718 -19.591 1.00 91.62 89 PHE A CA 1
ATOM 671 C C . PHE A 1 89 ? 16.912 -5.043 -19.201 1.00 91.62 89 PHE A C 1
ATOM 673 O O . PHE A 1 89 ? 16.292 -5.852 -18.515 1.00 91.62 89 PHE A O 1
ATOM 680 N N . ARG A 1 90 ? 18.190 -5.248 -19.551 1.00 89.75 90 ARG A N 1
ATOM 681 C CA . ARG A 1 90 ? 18.930 -6.465 -19.170 1.00 89.75 90 ARG A CA 1
ATOM 682 C C . ARG A 1 90 ? 19.047 -6.627 -17.661 1.00 89.75 90 ARG A C 1
ATOM 684 O O . ARG A 1 90 ? 18.830 -7.722 -17.154 1.00 89.75 90 ARG A O 1
ATOM 691 N N . HIS A 1 91 ? 19.361 -5.554 -16.939 1.00 89.38 91 HIS A N 1
ATOM 692 C CA . HIS A 1 91 ? 19.423 -5.606 -15.481 1.00 89.38 91 HIS A CA 1
ATOM 693 C C . HIS A 1 91 ? 18.071 -5.971 -14.866 1.00 89.38 91 HIS A C 1
ATOM 695 O O . HIS A 1 91 ? 18.017 -6.873 -14.036 1.00 89.38 91 HIS A O 1
ATOM 701 N N . VAL A 1 92 ? 16.976 -5.351 -15.311 1.00 90.69 92 VAL A N 1
ATOM 702 C CA . VAL A 1 92 ? 15.631 -5.731 -14.851 1.00 90.69 92 VAL A CA 1
ATOM 703 C C . VAL A 1 92 ? 15.342 -7.197 -15.167 1.00 90.69 92 VAL A C 1
ATOM 705 O O . VAL A 1 92 ? 14.937 -7.931 -14.274 1.00 90.69 92 VAL A O 1
ATOM 708 N N . ALA A 1 93 ? 15.602 -7.653 -16.394 1.00 88.25 93 ALA A N 1
ATOM 709 C CA . ALA A 1 93 ? 15.352 -9.032 -16.808 1.00 88.25 93 ALA A CA 1
ATOM 710 C C . ALA A 1 93 ? 16.103 -10.065 -15.946 1.00 88.25 93 ALA A C 1
ATOM 712 O O . ALA A 1 93 ? 15.542 -11.108 -15.624 1.00 88.25 93 ALA A O 1
ATOM 713 N N . MET A 1 94 ? 17.339 -9.764 -15.530 1.00 88.12 94 MET A N 1
ATOM 714 C CA . MET A 1 94 ? 18.132 -10.637 -14.652 1.00 88.12 94 MET A CA 1
ATOM 715 C C . MET A 1 94 ? 17.657 -10.640 -13.193 1.00 88.12 94 MET A C 1
ATOM 717 O O . MET A 1 94 ? 17.890 -11.616 -12.485 1.00 88.12 94 MET A O 1
ATOM 721 N N . HIS A 1 95 ? 17.026 -9.557 -12.732 1.00 87.69 95 HIS A N 1
ATOM 722 C CA . HIS A 1 95 ? 16.601 -9.390 -11.338 1.00 87.69 95 HIS A CA 1
ATOM 723 C C . HIS A 1 95 ? 15.099 -9.607 -11.108 1.00 87.69 95 HIS A C 1
ATOM 725 O O . HIS A 1 95 ? 14.653 -9.583 -9.960 1.00 87.69 95 HIS A O 1
ATOM 731 N N . LEU A 1 96 ? 14.320 -9.840 -12.167 1.00 87.25 96 LEU A N 1
ATOM 732 C CA . LEU A 1 96 ? 12.916 -10.230 -12.069 1.00 87.25 96 LEU A CA 1
ATOM 733 C C . LEU A 1 96 ? 12.777 -11.657 -11.533 1.00 87.25 96 LEU A C 1
ATOM 735 O O . LEU A 1 96 ? 13.441 -12.583 -12.001 1.00 87.25 96 LEU A O 1
ATOM 739 N N . ASP A 1 97 ? 11.842 -11.844 -10.601 1.00 86.38 97 ASP A N 1
ATOM 740 C CA . ASP A 1 97 ? 11.487 -13.171 -10.105 1.00 86.38 97 ASP A CA 1
ATOM 741 C C . ASP A 1 97 ? 10.841 -14.020 -11.220 1.00 86.38 97 ASP A C 1
ATOM 743 O O . ASP A 1 97 ? 10.013 -13.548 -12.005 1.00 86.38 97 ASP A O 1
ATOM 747 N N . THR A 1 98 ? 11.200 -15.303 -11.249 1.00 85.38 98 THR A N 1
ATOM 748 C CA . THR A 1 98 ? 10.718 -16.327 -12.194 1.00 85.38 98 THR A CA 1
ATOM 749 C C . THR A 1 98 ? 9.197 -16.412 -12.278 1.00 85.38 98 THR A C 1
ATOM 751 O O . THR A 1 98 ? 8.635 -16.693 -13.334 1.00 85.38 98 THR A O 1
ATOM 754 N N . SER A 1 99 ? 8.512 -16.109 -11.180 1.00 86.06 99 SER A N 1
ATOM 755 C CA . SER A 1 99 ? 7.052 -16.081 -11.106 1.00 86.06 99 SER A CA 1
ATOM 756 C C . SER A 1 99 ? 6.388 -15.032 -12.010 1.00 86.06 99 SER A C 1
ATOM 758 O O . SER A 1 99 ? 5.216 -15.182 -12.345 1.00 86.06 99 SER A O 1
ATOM 760 N N . ILE A 1 100 ? 7.114 -13.984 -12.414 1.00 86.31 100 ILE A N 1
ATOM 761 C CA . ILE A 1 100 ? 6.593 -12.893 -13.254 1.00 86.31 100 ILE A CA 1
ATOM 762 C C . ILE A 1 100 ? 6.969 -13.092 -14.714 1.00 86.31 100 ILE A C 1
ATOM 764 O O . ILE A 1 100 ? 6.368 -12.478 -15.592 1.00 86.31 100 ILE A O 1
ATOM 768 N N . TRP A 1 101 ? 7.907 -13.996 -15.005 1.00 87.12 101 TRP A N 1
ATOM 769 C CA . TRP A 1 101 ? 8.325 -14.288 -16.372 1.00 87.12 101 TRP A CA 1
ATOM 770 C C . TRP A 1 101 ? 7.151 -14.593 -17.308 1.00 87.12 101 TRP A C 1
ATOM 772 O O . TRP A 1 101 ? 7.159 -14.038 -18.401 1.00 87.12 101 TRP A O 1
ATOM 782 N N . PRO A 1 102 ? 6.100 -15.349 -16.921 1.00 88.94 102 PRO A N 1
ATOM 783 C CA . PRO A 1 102 ? 4.941 -15.551 -17.792 1.00 88.94 102 PRO A CA 1
ATOM 784 C C . PRO A 1 102 ? 4.221 -14.254 -18.197 1.00 88.94 1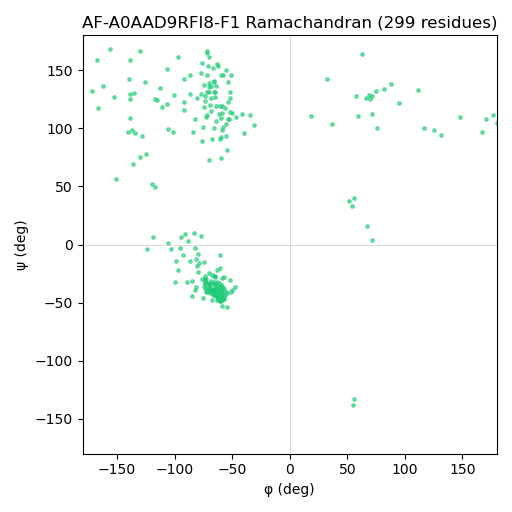02 PRO A C 1
ATOM 786 O O . PRO A 1 102 ? 3.656 -14.197 -19.284 1.00 88.94 102 PRO A O 1
ATOM 789 N N . LEU A 1 103 ? 4.256 -13.210 -17.360 1.00 86.56 103 LEU A N 1
ATOM 790 C CA . LEU A 1 103 ? 3.616 -11.918 -17.636 1.00 86.56 103 LEU A CA 1
ATOM 791 C C . LEU A 1 103 ? 4.433 -11.017 -18.573 1.00 86.56 103 LEU A C 1
ATOM 793 O O . LEU A 1 103 ? 3.870 -10.122 -19.203 1.00 86.56 103 LEU A O 1
ATOM 797 N N . VAL A 1 104 ? 5.750 -11.233 -18.648 1.00 89.75 104 VAL A N 1
ATOM 798 C CA . VAL A 1 104 ? 6.684 -10.422 -19.451 1.00 89.75 104 VAL A CA 1
ATOM 799 C C . VAL A 1 104 ? 7.406 -11.228 -20.536 1.00 89.75 104 VAL A C 1
ATOM 801 O O . VAL A 1 104 ? 8.314 -10.713 -21.184 1.00 89.75 104 VAL A O 1
ATOM 804 N N . ALA A 1 105 ? 7.048 -12.499 -20.736 1.00 89.06 105 ALA A N 1
ATOM 805 C CA . ALA A 1 105 ? 7.746 -13.416 -21.639 1.00 89.06 105 ALA A CA 1
ATOM 806 C C . ALA A 1 105 ? 7.757 -12.920 -23.091 1.00 89.06 105 ALA A C 1
ATOM 808 O O . ALA A 1 105 ? 8.737 -13.117 -23.807 1.00 89.06 105 ALA A O 1
ATOM 809 N N . ASP A 1 106 ? 6.681 -12.261 -23.517 1.00 90.06 106 ASP A N 1
ATOM 810 C CA . ASP A 1 106 ? 6.566 -11.600 -24.814 1.00 90.06 106 ASP A CA 1
ATOM 811 C C . ASP A 1 106 ? 7.604 -10.483 -24.974 1.00 90.06 106 ASP A C 1
ATOM 813 O O . ASP A 1 106 ? 8.306 -10.450 -25.983 1.00 90.06 106 ASP A O 1
ATOM 817 N N . LEU A 1 107 ? 7.768 -9.639 -23.952 1.00 88.81 107 LEU A N 1
ATOM 818 C CA . LEU A 1 107 ? 8.749 -8.550 -23.926 1.00 88.81 107 LEU A CA 1
ATOM 819 C C . LEU A 1 107 ? 10.193 -9.054 -23.826 1.00 88.81 107 LEU A C 1
ATOM 821 O O . LEU A 1 107 ? 11.096 -8.436 -24.385 1.00 88.81 107 LEU A O 1
ATOM 825 N N . LEU A 1 108 ? 10.425 -10.171 -23.131 1.00 87.69 108 LEU A N 1
ATOM 826 C CA . LEU A 1 108 ? 11.748 -10.796 -23.036 1.00 87.69 108 LEU A CA 1
ATOM 827 C C . LEU A 1 108 ? 12.154 -11.492 -24.341 1.00 87.69 108 LEU A C 1
ATOM 829 O O . LEU A 1 108 ? 13.323 -11.447 -24.720 1.00 87.69 108 LEU A O 1
ATOM 833 N N . ARG A 1 109 ? 11.204 -12.134 -25.033 1.00 88.44 109 ARG A N 1
ATOM 834 C CA . ARG A 1 109 ? 11.464 -12.875 -26.276 1.00 88.44 109 ARG A CA 1
ATOM 835 C C . ARG A 1 109 ? 11.514 -11.965 -27.501 1.00 88.44 109 ARG A C 1
ATOM 837 O O . ARG A 1 109 ? 12.348 -12.181 -28.372 1.00 88.44 109 ARG A O 1
ATOM 844 N N . ASN A 1 110 ? 10.637 -10.965 -27.552 1.00 88.19 110 ASN A N 1
ATOM 845 C CA . ASN A 1 110 ? 10.523 -10.000 -28.641 1.00 88.19 110 ASN A CA 1
ATOM 846 C C . ASN A 1 110 ? 10.517 -8.571 -28.064 1.00 88.19 110 ASN A C 1
ATOM 848 O O . ASN A 1 110 ? 9.457 -7.942 -27.984 1.00 88.19 110 ASN A O 1
ATOM 852 N N . PRO A 1 111 ? 11.681 -8.048 -27.635 1.00 84.88 111 PRO A N 1
ATOM 853 C CA . PRO A 1 111 ? 11.753 -6.718 -27.048 1.00 84.88 111 PRO A CA 1
ATOM 854 C C . PRO A 1 111 ? 11.413 -5.633 -28.085 1.00 84.88 111 PRO A C 1
ATOM 856 O O . PRO A 1 111 ? 11.852 -5.727 -29.236 1.00 84.88 111 PRO A O 1
ATOM 859 N N . PRO A 1 112 ? 10.676 -4.576 -27.697 1.00 86.50 112 PRO A N 1
ATOM 860 C CA . PRO A 1 112 ? 10.368 -3.457 -28.585 1.00 86.50 112 PRO A CA 1
ATOM 861 C C . PRO A 1 112 ? 11.647 -2.729 -29.027 1.00 86.50 112 PRO A C 1
ATOM 863 O O . PRO A 1 112 ? 12.659 -2.745 -28.332 1.00 86.50 112 PRO A O 1
ATOM 866 N N . GLY A 1 113 ? 11.625 -2.076 -30.193 1.00 82.31 113 GLY A N 1
ATOM 867 C CA . GLY A 1 113 ? 12.816 -1.413 -30.749 1.00 82.31 113 GLY A CA 1
ATOM 868 C C . GLY A 1 113 ? 13.337 -0.237 -29.910 1.00 82.31 113 GLY A C 1
ATOM 869 O O . GLY A 1 113 ? 14.535 0.039 -29.919 1.00 82.31 113 GLY A O 1
ATOM 870 N N . THR A 1 114 ? 12.458 0.426 -29.159 1.00 86.88 114 THR A N 1
ATOM 871 C CA . THR A 1 114 ? 12.761 1.558 -28.273 1.00 86.88 114 THR A CA 1
ATOM 872 C C . THR A 1 114 ? 11.980 1.425 -26.964 1.00 86.88 114 THR A C 1
ATOM 874 O O . THR A 1 114 ? 10.962 0.734 -26.916 1.00 86.88 114 THR A O 1
ATOM 877 N N . ASN A 1 115 ? 12.446 2.092 -25.901 1.00 90.69 115 ASN A N 1
ATOM 878 C CA . ASN A 1 115 ? 11.793 2.135 -24.584 1.00 90.69 115 ASN A CA 1
ATOM 879 C C . ASN A 1 115 ? 11.531 0.747 -23.965 1.00 90.69 115 ASN A C 1
ATOM 881 O O . ASN A 1 115 ? 10.488 0.514 -23.350 1.00 90.69 115 ASN A O 1
ATOM 885 N N . LYS A 1 116 ? 12.483 -0.182 -24.104 1.00 91.81 116 LYS A N 1
ATOM 886 C CA . LYS A 1 116 ? 12.392 -1.556 -23.587 1.00 91.81 116 LYS A CA 1
ATOM 887 C C . LYS A 1 116 ? 12.215 -1.576 -22.077 1.00 91.81 116 LYS A C 1
ATOM 889 O O . LYS A 1 116 ? 11.387 -2.328 -21.566 1.00 91.81 116 LYS A O 1
ATOM 894 N N . TYR A 1 117 ? 12.968 -0.732 -21.370 1.00 92.94 117 TYR A N 1
ATOM 895 C CA . TYR A 1 117 ? 12.861 -0.607 -19.922 1.00 92.94 117 TYR A CA 1
ATOM 896 C C . TYR A 1 117 ? 11.475 -0.106 -19.504 1.00 92.94 117 TYR A C 1
ATOM 898 O O . TYR A 1 117 ? 10.858 -0.674 -18.605 1.00 92.94 117 TYR A O 1
ATOM 906 N N . GLN A 1 118 ? 10.963 0.923 -20.182 1.00 93.00 118 GLN A N 1
ATOM 907 C CA . GLN A 1 118 ? 9.655 1.482 -19.853 1.00 93.00 118 GLN A CA 1
ATOM 908 C C . GLN A 1 118 ? 8.538 0.465 -20.121 1.00 93.00 118 GLN A C 1
ATOM 910 O O . GLN A 1 118 ? 7.676 0.268 -19.273 1.00 93.00 118 GLN A O 1
ATOM 915 N N . ALA A 1 119 ? 8.606 -0.256 -21.244 1.00 92.75 119 ALA A N 1
ATOM 916 C CA . ALA A 1 119 ? 7.625 -1.280 -21.590 1.00 92.75 119 ALA A CA 1
ATOM 917 C C . ALA A 1 119 ? 7.548 -2.403 -20.541 1.00 92.75 119 ALA A C 1
ATOM 919 O O . ALA A 1 119 ? 6.450 -2.791 -20.137 1.00 92.75 119 ALA A O 1
ATOM 920 N N . ILE A 1 120 ? 8.694 -2.913 -20.067 1.00 91.69 120 ILE A N 1
ATOM 921 C CA . ILE A 1 120 ? 8.701 -3.950 -19.024 1.00 91.69 120 ILE A CA 1
ATOM 922 C C . ILE A 1 120 ? 8.274 -3.391 -17.662 1.00 91.69 120 ILE A C 1
ATOM 924 O O . ILE A 1 120 ? 7.521 -4.055 -16.953 1.00 91.69 120 ILE A O 1
ATOM 928 N N . LYS A 1 121 ? 8.682 -2.161 -17.320 1.00 92.81 121 LYS A N 1
ATOM 929 C CA . LYS A 1 121 ? 8.258 -1.472 -16.093 1.00 92.81 121 LYS A CA 1
ATOM 930 C C . LYS A 1 121 ? 6.741 -1.324 -16.045 1.00 92.81 121 LYS A C 1
ATOM 932 O O . LYS A 1 121 ? 6.116 -1.787 -15.093 1.00 92.81 121 LYS A O 1
ATOM 937 N N . ASP A 1 122 ? 6.147 -0.772 -17.097 1.00 91.62 122 ASP A N 1
ATOM 938 C CA . ASP A 1 122 ? 4.704 -0.552 -17.181 1.00 91.62 122 ASP A CA 1
ATOM 939 C C . ASP A 1 122 ? 3.938 -1.875 -17.169 1.00 91.62 122 ASP A C 1
ATOM 941 O O . ASP A 1 122 ? 2.939 -2.004 -16.466 1.00 91.62 122 ASP A O 1
ATOM 945 N N . ARG A 1 123 ? 4.412 -2.898 -17.893 1.00 90.50 123 ARG A N 1
ATOM 946 C CA . ARG A 1 123 ? 3.782 -4.227 -17.888 1.00 90.50 123 ARG A CA 1
ATOM 947 C C . ARG A 1 123 ? 3.759 -4.831 -16.488 1.00 90.50 123 ARG A C 1
ATOM 949 O O . ARG A 1 123 ? 2.713 -5.321 -16.068 1.00 90.50 123 ARG A O 1
ATOM 956 N N . VAL A 1 124 ? 4.882 -4.798 -15.772 1.00 90.94 124 VAL A N 1
ATOM 957 C CA . VAL A 1 124 ? 4.989 -5.371 -14.424 1.00 90.94 124 VAL A CA 1
ATOM 958 C C . VAL A 1 124 ? 4.140 -4.579 -13.430 1.00 90.94 124 VAL A C 1
ATOM 960 O O . VAL A 1 124 ? 3.351 -5.185 -12.708 1.00 90.94 124 VAL A O 1
ATOM 963 N N . ILE A 1 125 ? 4.235 -3.245 -13.430 1.00 90.12 125 ILE A N 1
ATOM 964 C CA . ILE A 1 125 ? 3.461 -2.385 -12.522 1.00 90.12 125 ILE A CA 1
ATOM 965 C C . ILE A 1 125 ? 1.960 -2.518 -12.788 1.00 90.12 125 ILE A C 1
ATOM 967 O O . ILE A 1 125 ? 1.199 -2.661 -11.843 1.00 90.12 125 ILE A O 1
ATOM 971 N N . ASN A 1 126 ? 1.517 -2.538 -14.045 1.00 88.00 126 ASN A N 1
ATOM 972 C CA . ASN A 1 126 ? 0.089 -2.641 -14.357 1.00 88.00 126 ASN A CA 1
ATOM 973 C C . ASN A 1 126 ? -0.485 -4.036 -14.091 1.00 88.00 126 ASN A C 1
ATOM 975 O O . ASN A 1 126 ? -1.670 -4.159 -13.799 1.00 88.00 126 ASN A O 1
ATOM 979 N N . SER A 1 127 ? 0.329 -5.088 -14.218 1.00 84.81 127 SER A N 1
ATOM 980 C CA . SER A 1 127 ? -0.152 -6.461 -14.023 1.00 84.81 127 SER A CA 1
ATOM 981 C C . SER A 1 127 ? -0.135 -6.900 -12.559 1.00 84.81 127 SER A C 1
ATOM 983 O O . SER A 1 127 ? -0.966 -7.715 -12.168 1.00 84.81 127 SER A O 1
ATOM 985 N N . LEU A 1 128 ? 0.814 -6.396 -11.762 1.00 83.50 128 LEU A N 1
ATOM 986 C CA . LEU A 1 128 ? 0.911 -6.684 -10.325 1.00 83.50 128 LEU A CA 1
ATOM 987 C C . LEU A 1 128 ? 0.266 -5.601 -9.456 1.00 83.50 128 LEU A C 1
ATOM 989 O O . LEU A 1 128 ? -0.081 -5.862 -8.309 1.00 83.50 128 LEU A O 1
ATOM 993 N N . GLY A 1 129 ? 0.120 -4.388 -9.983 1.00 77.00 129 GLY A N 1
ATOM 994 C CA . GLY A 1 129 ? -0.494 -3.275 -9.281 1.00 77.00 129 GLY A CA 1
ATOM 995 C C . GLY A 1 129 ? -1.995 -3.472 -9.114 1.00 77.00 129 GLY A C 1
ATOM 996 O O . GLY A 1 129 ? -2.706 -3.902 -10.024 1.00 77.00 129 GLY A O 1
ATOM 997 N N . GLU A 1 130 ? -2.504 -3.114 -7.940 1.00 76.44 130 GLU A N 1
ATOM 998 C CA . GLU A 1 130 ? -3.944 -3.055 -7.721 1.00 76.44 130 GLU A CA 1
ATOM 999 C C . GLU A 1 130 ? -4.572 -1.915 -8.528 1.00 76.44 130 GLU A C 1
ATOM 1001 O O . GLU A 1 130 ? -4.076 -0.785 -8.537 1.00 76.44 130 GLU A O 1
ATOM 1006 N N . SER A 1 131 ? -5.717 -2.192 -9.161 1.00 79.50 131 SER A N 1
ATOM 1007 C CA . SER A 1 131 ? -6.500 -1.143 -9.821 1.00 79.50 131 SER A CA 1
ATOM 1008 C C . SER A 1 131 ? -6.900 -0.046 -8.830 1.00 79.50 131 SER A C 1
ATOM 1010 O O . SER A 1 131 ? -7.232 -0.324 -7.675 1.00 79.50 131 SER A O 1
ATOM 1012 N N . GLN A 1 132 ? -6.962 1.199 -9.302 1.00 77.94 132 GLN A N 1
ATOM 1013 C CA . GLN A 1 132 ? -7.344 2.347 -8.470 1.00 77.94 132 GLN A CA 1
ATOM 1014 C C . GLN A 1 132 ? -8.729 2.167 -7.821 1.00 77.94 132 GLN A C 1
ATOM 1016 O O . GLN A 1 132 ? -8.924 2.450 -6.642 1.00 77.94 132 GLN A O 1
ATOM 1021 N N . ALA A 1 133 ? -9.683 1.574 -8.546 1.00 79.94 133 ALA A N 1
ATOM 1022 C CA . ALA A 1 133 ? -11.002 1.243 -8.007 1.00 79.94 133 ALA A CA 1
ATOM 1023 C C . ALA A 1 133 ? -10.968 0.161 -6.906 1.00 79.94 133 ALA A C 1
ATOM 1025 O O . ALA A 1 133 ? -11.878 0.103 -6.078 1.00 79.94 133 ALA A O 1
ATOM 1026 N N . SER A 1 134 ? -9.969 -0.728 -6.905 1.00 84.00 134 SER A N 1
ATOM 1027 C CA . SER A 1 134 ? -9.750 -1.702 -5.826 1.00 84.00 134 SER A CA 1
ATOM 1028 C C . SER A 1 134 ? -9.158 -1.025 -4.594 1.00 84.00 134 SER A C 1
ATOM 1030 O O . SER A 1 134 ? -9.680 -1.214 -3.496 1.00 84.00 134 SER A O 1
ATOM 1032 N N . LYS A 1 135 ? -8.141 -0.170 -4.780 1.00 84.50 135 LYS A N 1
ATOM 1033 C CA . LYS A 1 135 ? -7.544 0.623 -3.696 1.00 84.50 135 LYS A CA 1
ATOM 1034 C C . LYS A 1 135 ? -8.590 1.489 -2.989 1.00 84.50 135 LYS A C 1
ATOM 1036 O O . LYS A 1 135 ? -8.683 1.445 -1.767 1.00 84.50 135 LYS A O 1
ATOM 1041 N N . LEU A 1 136 ? -9.447 2.182 -3.748 1.00 84.56 136 LEU A N 1
ATOM 1042 C CA . LEU A 1 136 ? -10.533 2.998 -3.194 1.00 84.56 136 LEU A CA 1
ATOM 1043 C C . LEU A 1 136 ? -11.567 2.156 -2.434 1.00 84.56 136 LEU A C 1
ATOM 1045 O O . LEU A 1 136 ? -11.972 2.521 -1.335 1.00 84.56 136 LEU A O 1
ATOM 1049 N N . ARG A 1 137 ? -11.982 1.009 -2.988 1.00 85.25 137 ARG A N 1
ATOM 1050 C CA . ARG A 1 137 ? -12.908 0.097 -2.295 1.00 85.25 137 ARG A CA 1
ATOM 1051 C C . ARG A 1 137 ? -12.320 -0.434 -0.993 1.00 85.25 137 ARG A C 1
ATOM 1053 O O . ARG A 1 137 ? -13.039 -0.505 -0.004 1.00 85.25 137 ARG A O 1
ATOM 1060 N N . ARG A 1 138 ? -11.027 -0.772 -0.982 1.00 86.31 138 ARG A N 1
ATOM 1061 C CA . ARG A 1 138 ? -10.314 -1.140 0.245 1.00 86.31 138 ARG A CA 1
ATOM 1062 C C . ARG A 1 138 ? -10.282 0.027 1.218 1.00 86.31 138 ARG A C 1
ATOM 1064 O O . ARG A 1 138 ? -10.622 -0.180 2.369 1.00 86.31 138 ARG A O 1
ATOM 1071 N N . LEU A 1 139 ? -9.935 1.234 0.772 1.00 87.62 139 LEU A N 1
ATOM 1072 C CA . LEU A 1 139 ? -9.879 2.432 1.612 1.00 87.62 139 LEU A CA 1
ATOM 1073 C C . LEU A 1 139 ? -11.213 2.720 2.318 1.00 87.62 139 LEU A C 1
ATOM 1075 O O . LEU A 1 139 ? -11.207 3.009 3.507 1.00 87.62 139 LEU A O 1
ATOM 1079 N N . LEU A 1 140 ? -12.333 2.601 1.600 1.00 84.62 140 LEU A N 1
ATOM 1080 C CA . LEU A 1 140 ? -13.686 2.825 2.126 1.00 84.62 140 LEU A CA 1
ATOM 1081 C C . LEU A 1 140 ? -14.248 1.641 2.931 1.00 84.62 140 LEU A C 1
ATOM 1083 O O . LEU A 1 140 ? -15.328 1.749 3.507 1.00 84.62 140 LEU A O 1
ATOM 1087 N N . GLY A 1 141 ? -13.560 0.498 2.937 1.00 84.94 141 GLY A N 1
ATOM 1088 C CA . GLY A 1 141 ? -13.918 -0.639 3.776 1.00 84.94 141 GLY A CA 1
ATOM 1089 C C . GLY A 1 141 ? -13.621 -0.379 5.254 1.00 84.94 141 GLY A C 1
ATOM 1090 O O . GLY A 1 141 ? -12.898 0.546 5.614 1.00 84.94 141 GLY A O 1
ATOM 1091 N N . THR A 1 142 ? -14.154 -1.232 6.125 1.00 77.00 142 THR A N 1
ATOM 1092 C CA . THR A 1 142 ? -13.770 -1.251 7.540 1.00 77.00 142 THR A CA 1
ATOM 1093 C C . THR A 1 142 ? -12.361 -1.819 7.686 1.00 77.00 142 THR A C 1
ATOM 1095 O O . THR A 1 142 ? -12.072 -2.891 7.149 1.00 77.00 142 THR A O 1
ATOM 1098 N N . HIS A 1 143 ? -11.500 -1.129 8.432 1.00 78.56 143 HIS A N 1
ATOM 1099 C CA . HIS A 1 143 ? -10.133 -1.554 8.725 1.00 78.56 143 HIS A CA 1
ATOM 1100 C C . HIS A 1 143 ? -9.983 -1.762 10.219 1.00 78.56 143 HIS A C 1
ATOM 1102 O O . HIS A 1 143 ? -10.194 -0.848 11.010 1.00 78.56 143 HIS A O 1
ATOM 1108 N N . GLU A 1 144 ? -9.535 -2.944 10.610 1.00 74.81 144 GLU A N 1
ATOM 1109 C CA . GLU A 1 144 ? -9.147 -3.160 11.993 1.00 74.81 144 GLU A CA 1
ATOM 1110 C C . GLU A 1 144 ? -7.809 -2.456 12.253 1.00 74.81 144 GLU A C 1
ATOM 1112 O O . GLU A 1 144 ? -6.813 -2.705 11.568 1.00 74.81 144 GLU A O 1
ATOM 1117 N N . LEU A 1 145 ? -7.790 -1.563 13.247 1.00 79.44 145 LEU A N 1
ATOM 1118 C CA . LEU A 1 145 ? -6.553 -0.958 13.745 1.00 79.44 145 LEU A CA 1
ATOM 1119 C C . LEU A 1 145 ? -5.630 -2.030 14.362 1.00 79.44 145 LEU A C 1
ATOM 1121 O O . LEU A 1 145 ? -4.410 -1.931 14.268 1.00 79.44 145 LEU A O 1
ATOM 1125 N N . GLY A 1 146 ? -6.207 -3.079 14.965 1.00 80.31 146 GLY A N 1
ATOM 1126 C CA . GLY A 1 146 ? -5.459 -4.144 15.637 1.00 80.31 146 GLY A CA 1
ATOM 1127 C C . GLY A 1 146 ? -4.518 -3.590 16.715 1.00 80.31 146 GLY A C 1
ATOM 1128 O O . GLY A 1 146 ? -4.913 -2.736 17.507 1.00 80.31 146 GLY A O 1
ATOM 1129 N N . ASP A 1 147 ? -3.265 -4.053 16.704 1.00 78.25 147 ASP A N 1
ATOM 1130 C CA . ASP A 1 147 ? -2.175 -3.561 17.566 1.00 78.25 147 ASP A CA 1
ATOM 1131 C C . ASP A 1 147 ? -1.305 -2.475 16.898 1.00 78.25 147 ASP A C 1
ATOM 1133 O O . ASP A 1 147 ? -0.258 -2.083 17.433 1.00 78.25 147 ASP A O 1
ATOM 1137 N N . GLU A 1 148 ? -1.697 -2.005 15.712 1.00 87.06 148 GLU A N 1
ATOM 1138 C CA . GLU A 1 148 ? -0.944 -1.019 14.944 1.00 87.06 148 GLU A CA 1
ATOM 1139 C C . GLU A 1 148 ? -1.028 0.374 15.581 1.00 87.06 148 GLU A C 1
ATOM 1141 O O . GLU A 1 148 ? -2.045 0.781 16.145 1.00 87.06 148 GLU A O 1
ATOM 1146 N N . LYS A 1 149 ? 0.061 1.142 15.468 1.00 91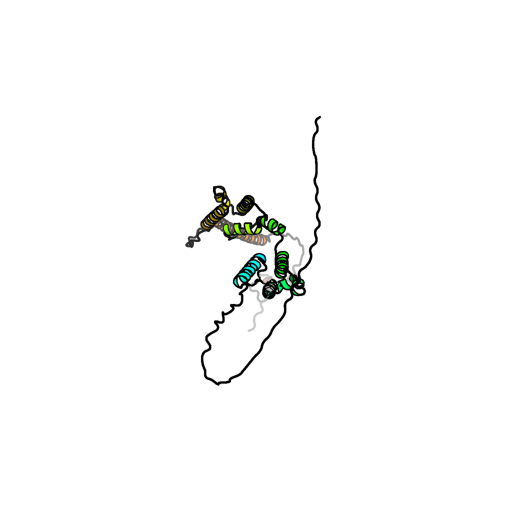.44 149 LYS A N 1
ATOM 1147 C CA . LYS A 1 149 ? 0.054 2.552 15.859 1.00 91.44 149 LYS A CA 1
ATOM 1148 C C . LYS A 1 149 ? -0.884 3.352 14.941 1.00 91.44 149 LYS A C 1
ATOM 1150 O O . LYS A 1 149 ? -0.743 3.247 13.720 1.00 91.44 149 LYS A O 1
ATOM 1155 N N . PRO A 1 150 ? -1.779 4.188 15.487 1.00 92.00 150 PRO A N 1
ATOM 1156 C CA . PRO A 1 150 ? -2.607 5.107 14.710 1.00 92.00 150 PRO A CA 1
ATOM 1157 C C . PRO A 1 150 ? -1.842 5.919 13.647 1.00 92.00 150 PRO A C 1
ATOM 1159 O O . PRO A 1 150 ? -2.352 6.112 12.547 1.00 92.00 150 PRO A O 1
ATOM 1162 N N . SER A 1 151 ? -0.602 6.341 13.906 1.00 93.75 151 SER A N 1
ATOM 1163 C CA . SER A 1 151 ? 0.256 6.988 12.893 1.00 93.75 151 SER A CA 1
ATOM 1164 C C . SER A 1 151 ? 0.584 6.101 11.687 1.00 93.75 151 SER A C 1
ATOM 1166 O O . SER A 1 151 ? 0.479 6.552 10.544 1.00 93.75 151 SER A O 1
ATOM 1168 N N . ASN A 1 152 ? 0.928 4.834 11.913 1.00 92.38 152 ASN A N 1
ATOM 1169 C CA . ASN A 1 152 ? 1.181 3.870 10.839 1.00 92.38 152 ASN A CA 1
ATOM 1170 C C . ASN A 1 152 ? -0.104 3.560 10.066 1.00 92.38 152 ASN A C 1
ATOM 1172 O O . ASN A 1 152 ? -0.094 3.527 8.834 1.00 92.38 152 ASN A O 1
ATOM 1176 N N . PHE A 1 153 ? -1.222 3.429 10.783 1.00 92.06 153 PHE A N 1
ATOM 1177 C CA . PHE A 1 153 ? -2.532 3.242 10.174 1.00 92.06 153 PHE A CA 1
ATOM 1178 C C . PHE A 1 153 ? -2.889 4.403 9.236 1.00 92.06 153 PHE A C 1
ATOM 1180 O O . PHE A 1 153 ? -3.284 4.180 8.091 1.00 92.06 153 PHE A O 1
ATOM 1187 N N . LEU A 1 154 ? -2.662 5.646 9.673 1.00 92.12 154 LEU A N 1
ATOM 1188 C CA . LEU A 1 154 ? -2.855 6.824 8.832 1.00 92.12 154 LEU A CA 1
ATOM 1189 C C . LEU A 1 154 ? -1.973 6.783 7.575 1.00 92.12 154 LEU A C 1
ATOM 1191 O O . LEU A 1 154 ? -2.448 7.079 6.476 1.00 92.12 154 LEU A O 1
ATOM 1195 N N . GLN A 1 155 ? -0.702 6.397 7.710 1.00 91.81 155 GLN A N 1
ATOM 1196 C CA . GLN A 1 155 ? 0.190 6.271 6.559 1.00 91.81 155 GLN A CA 1
ATOM 1197 C C . GLN A 1 155 ? -0.313 5.211 5.572 1.00 91.81 155 GLN A C 1
ATOM 1199 O O . GLN A 1 155 ? -0.283 5.430 4.361 1.00 91.81 155 GLN A O 1
ATOM 1204 N N . ARG A 1 156 ? -0.841 4.088 6.069 1.00 89.69 156 ARG A N 1
ATOM 1205 C CA . ARG A 1 156 ? -1.465 3.066 5.225 1.00 89.69 156 ARG A CA 1
ATOM 1206 C C . ARG A 1 156 ? -2.680 3.612 4.475 1.00 89.69 156 ARG A C 1
ATOM 1208 O O . ARG A 1 156 ? -2.795 3.365 3.276 1.00 89.69 156 ARG A O 1
ATOM 1215 N N . LEU A 1 157 ? -3.548 4.380 5.139 1.00 90.31 157 LEU A N 1
ATOM 1216 C CA . LEU A 1 157 ? -4.690 5.029 4.484 1.00 90.31 157 LEU A CA 1
ATOM 1217 C C . LEU A 1 157 ? -4.233 5.986 3.375 1.00 90.31 157 LEU A C 1
ATOM 1219 O O . LEU A 1 157 ? -4.795 5.965 2.283 1.00 90.31 157 LEU A O 1
ATOM 1223 N N . ARG A 1 158 ? -3.173 6.768 3.604 1.00 90.50 158 ARG A N 1
ATOM 1224 C CA . ARG A 1 158 ? -2.593 7.650 2.576 1.00 90.50 158 ARG A CA 1
ATOM 1225 C C . ARG A 1 158 ? -2.043 6.881 1.381 1.00 90.50 158 ARG A C 1
ATOM 1227 O O . ARG A 1 158 ? -2.312 7.258 0.243 1.00 90.50 158 ARG A O 1
ATOM 1234 N N . ASN A 1 159 ? -1.333 5.783 1.632 1.00 87.75 159 ASN A N 1
ATOM 1235 C CA . ASN A 1 159 ? -0.793 4.931 0.572 1.00 87.75 159 ASN A CA 1
ATOM 1236 C C . ASN A 1 159 ? -1.912 4.295 -0.274 1.00 87.75 159 ASN A C 1
ATOM 1238 O O . ASN A 1 159 ? -1.760 4.140 -1.483 1.00 87.75 159 ASN A O 1
ATOM 1242 N N . LEU A 1 160 ? -3.046 3.944 0.344 1.00 86.50 160 LEU A N 1
ATOM 1243 C CA . LEU A 1 160 ? -4.225 3.435 -0.365 1.00 86.50 160 LEU A CA 1
ATOM 1244 C C . LEU A 1 160 ? -4.980 4.532 -1.120 1.00 86.50 160 LEU A C 1
ATOM 1246 O O . LEU A 1 160 ? -5.513 4.267 -2.195 1.00 86.50 160 LEU A O 1
ATOM 1250 N N . ALA A 1 161 ? -5.041 5.742 -0.566 1.00 86.94 161 ALA A N 1
ATOM 1251 C CA . ALA A 1 161 ? -5.701 6.869 -1.207 1.00 86.94 161 ALA A CA 1
ATOM 1252 C C . ALA A 1 161 ? -4.969 7.341 -2.461 1.00 86.94 161 ALA A C 1
ATOM 1254 O O . ALA A 1 161 ? -5.638 7.812 -3.373 1.00 86.94 161 ALA A O 1
ATOM 1255 N N . ASP A 1 162 ? -3.636 7.223 -2.519 1.00 83.19 162 ASP A N 1
ATOM 1256 C CA . ASP A 1 162 ? -2.836 7.532 -3.719 1.00 83.19 162 ASP A CA 1
ATOM 1257 C C . ASP A 1 162 ? -3.161 8.936 -4.292 1.00 83.19 162 ASP A C 1
ATOM 1259 O O . ASP A 1 162 ? -3.304 9.145 -5.498 1.00 83.19 162 ASP A O 1
ATOM 1263 N N . GLY A 1 163 ? -3.413 9.899 -3.393 1.00 81.06 163 GLY A N 1
ATOM 1264 C CA . GLY A 1 163 ? -3.802 11.278 -3.721 1.00 81.06 163 GLY A CA 1
ATOM 1265 C C . GLY A 1 163 ? -5.223 11.476 -4.276 1.00 81.06 163 GLY A C 1
ATOM 1266 O O . GLY A 1 163 ? -5.581 12.597 -4.624 1.00 81.06 163 GLY A O 1
ATOM 1267 N N . GLN A 1 164 ? -6.050 10.429 -4.355 1.00 80.12 164 GLN A N 1
ATOM 1268 C CA . GLN A 1 164 ? -7.414 10.486 -4.911 1.00 80.12 164 GLN A CA 1
ATOM 1269 C C . GLN A 1 164 ? -8.453 11.082 -3.951 1.00 80.12 164 GLN A C 1
ATOM 1271 O O . GLN A 1 164 ? -9.568 11.408 -4.357 1.00 80.12 164 GLN A O 1
ATOM 1276 N N . VAL A 1 165 ? -8.118 11.174 -2.666 1.00 86.50 165 VAL A N 1
ATOM 1277 C CA . VAL A 1 165 ? -9.049 11.511 -1.588 1.00 86.50 165 VAL A CA 1
ATOM 1278 C C . VAL A 1 165 ? -8.500 12.693 -0.801 1.00 86.50 165 VAL A C 1
ATOM 1280 O O . VAL A 1 165 ? -7.297 12.775 -0.561 1.00 86.50 165 VAL A O 1
ATOM 1283 N N . SER A 1 166 ? -9.378 13.619 -0.410 1.00 89.69 166 SER A N 1
ATOM 1284 C CA . SER A 1 166 ? -8.986 14.771 0.400 1.00 89.69 166 SER A CA 1
ATOM 1285 C C . SER A 1 166 ? -8.638 14.363 1.831 1.00 89.69 166 SER A C 1
ATOM 1287 O O . SER A 1 166 ? -9.182 13.398 2.376 1.00 89.69 166 SER A O 1
ATOM 1289 N N . ASP A 1 167 ? -7.786 15.159 2.475 1.00 88.69 167 ASP A N 1
ATOM 1290 C CA . ASP A 1 167 ? -7.411 14.960 3.878 1.00 88.69 167 ASP A CA 1
ATOM 1291 C C . ASP A 1 167 ? -8.622 14.963 4.825 1.00 88.69 167 ASP A C 1
ATOM 1293 O O . ASP A 1 167 ? -8.605 14.268 5.834 1.00 88.69 167 ASP A O 1
ATOM 1297 N N . GLU A 1 168 ? -9.708 15.663 4.480 1.00 89.12 168 GLU A N 1
ATOM 1298 C CA . GLU A 1 168 ? -10.950 15.661 5.268 1.00 89.12 168 GLU A CA 1
ATOM 1299 C C . GLU A 1 168 ? -11.638 14.288 5.261 1.00 89.12 168 GLU A C 1
ATOM 1301 O O . GLU A 1 168 ? -12.065 13.785 6.299 1.00 89.12 168 GLU A O 1
ATOM 1306 N N . VAL A 1 169 ? -11.708 13.640 4.095 1.00 89.81 169 VAL A N 1
ATOM 1307 C CA . VAL A 1 169 ? -12.300 12.300 3.983 1.00 89.81 169 VAL A CA 1
ATOM 1308 C C . VAL A 1 169 ? -11.394 11.268 4.651 1.00 89.81 169 VAL A C 1
ATOM 1310 O O . VAL A 1 169 ? -11.882 10.397 5.368 1.00 89.81 169 VAL A O 1
ATOM 1313 N N . LEU A 1 170 ? -10.074 11.393 4.488 1.00 90.25 170 LEU A N 1
ATOM 1314 C CA . LEU A 1 170 ? -9.113 10.559 5.212 1.00 90.25 170 LEU A CA 1
ATOM 1315 C C . LEU A 1 170 ? -9.244 10.722 6.728 1.00 90.25 170 LEU A C 1
ATOM 1317 O O . LEU A 1 170 ? -9.205 9.725 7.445 1.00 90.25 170 LEU A O 1
ATOM 1321 N N . ARG A 1 171 ? -9.459 11.949 7.214 1.00 90.69 171 ARG A N 1
ATOM 1322 C CA . ARG A 1 171 ? -9.705 12.231 8.631 1.00 90.69 171 ARG A CA 1
ATOM 1323 C C . ARG A 1 171 ? -10.990 11.567 9.117 1.00 90.69 171 ARG A C 1
ATOM 1325 O O . ARG A 1 171 ? -10.978 10.977 10.195 1.00 90.69 171 ARG A O 1
ATOM 1332 N N . ALA A 1 172 ? -12.071 11.633 8.342 1.00 90.00 172 ALA A N 1
ATOM 1333 C CA . ALA A 1 172 ? -13.331 10.975 8.683 1.00 90.00 172 ALA A CA 1
ATOM 1334 C C . ALA A 1 172 ? -13.161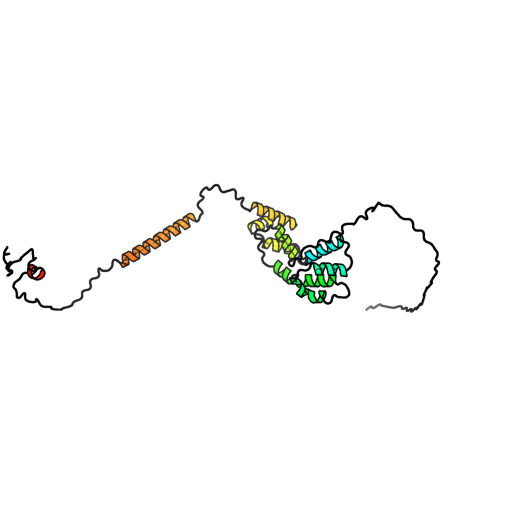 9.451 8.794 1.00 90.00 172 ALA A C 1
ATOM 1336 O O . ALA A 1 172 ? -13.520 8.877 9.822 1.00 90.00 172 ALA A O 1
ATOM 1337 N N . ILE A 1 173 ? -12.526 8.819 7.797 1.00 90.94 173 ILE A N 1
ATOM 1338 C CA . ILE A 1 173 ? -12.234 7.375 7.803 1.00 90.94 173 ILE A CA 1
ATOM 1339 C C . ILE A 1 173 ? -11.343 7.023 8.995 1.00 90.94 173 ILE A C 1
ATOM 1341 O O . ILE A 1 173 ? -11.644 6.093 9.737 1.00 90.94 173 ILE A O 1
ATOM 1345 N N . PHE A 1 174 ? -10.270 7.786 9.216 1.00 91.88 174 PHE A N 1
ATOM 1346 C CA . PHE A 1 174 ? -9.373 7.588 10.348 1.00 91.88 174 PHE A CA 1
ATOM 1347 C C . PHE A 1 174 ? -10.156 7.601 11.663 1.00 91.88 174 PHE A C 1
ATOM 1349 O O . PHE A 1 174 ? -10.121 6.617 12.394 1.00 91.88 174 PHE A O 1
ATOM 1356 N N . MET A 1 175 ? -10.941 8.652 11.923 1.00 90.88 175 MET A N 1
ATOM 1357 C CA . MET A 1 175 ? -11.760 8.777 13.132 1.00 90.88 175 MET A CA 1
ATOM 1358 C C . MET A 1 175 ? -12.773 7.634 13.279 1.00 90.88 175 MET A C 1
ATOM 1360 O O . MET A 1 175 ? -12.934 7.122 14.384 1.00 90.88 175 MET A O 1
ATOM 1364 N N . GLU A 1 176 ? -13.425 7.205 12.196 1.00 89.94 176 GLU A N 1
ATOM 1365 C CA . GLU A 1 176 ? -14.408 6.113 12.201 1.00 89.94 176 GLU A CA 1
ATOM 1366 C C . GLU A 1 176 ? -13.793 4.735 12.491 1.00 89.94 176 GLU A C 1
ATOM 1368 O O . GLU A 1 176 ? -14.471 3.873 13.051 1.00 89.94 176 GLU A O 1
ATOM 1373 N N . GLN A 1 177 ? -12.511 4.527 12.183 1.00 89.31 177 GLN A N 1
ATOM 1374 C CA . GLN A 1 177 ? -11.806 3.272 12.475 1.00 89.31 177 GLN A CA 1
ATOM 1375 C C . GLN A 1 177 ? -11.079 3.281 13.835 1.00 89.31 177 GLN A C 1
ATOM 1377 O O . GLN A 1 177 ? -10.626 2.238 14.305 1.00 89.31 177 GLN A O 1
ATOM 1382 N N . MET A 1 178 ? -10.994 4.429 14.520 1.00 89.94 178 MET A N 1
ATOM 1383 C CA . MET A 1 178 ? -10.374 4.514 15.850 1.00 89.94 178 MET A CA 1
ATOM 1384 C C . MET A 1 178 ? -11.266 3.910 16.947 1.00 89.94 178 MET A C 1
ATOM 1386 O O . MET A 1 178 ? -12.451 4.243 16.990 1.00 89.94 178 MET A O 1
ATOM 1390 N N . PRO A 1 179 ? -10.728 3.132 17.905 1.00 88.75 179 PRO A N 1
ATOM 1391 C CA . PRO A 1 179 ? -11.461 2.688 19.092 1.00 88.75 179 PRO A CA 1
ATOM 1392 C C . PRO A 1 179 ? -12.144 3.840 19.845 1.00 88.75 179 PRO A C 1
ATOM 1394 O O . PRO A 1 179 ? -11.605 4.947 19.916 1.00 88.75 179 PRO A O 1
ATOM 1397 N N . GLU A 1 180 ? -13.317 3.582 20.431 1.00 87.75 180 GLU A N 1
ATOM 1398 C CA . GLU A 1 180 ? -14.172 4.607 21.057 1.00 87.75 180 GLU A CA 1
ATOM 1399 C C . GLU A 1 180 ? -13.438 5.426 22.132 1.00 87.75 180 GLU A C 1
ATOM 1401 O O . GLU A 1 180 ? -13.532 6.655 22.157 1.00 87.75 180 GLU A O 1
ATOM 1406 N N . ASN A 1 181 ? -12.620 4.762 22.953 1.00 85.94 181 ASN A N 1
ATOM 1407 C CA . ASN A 1 181 ? -11.804 5.390 23.992 1.00 85.94 181 ASN A CA 1
ATOM 1408 C C . ASN A 1 181 ? -10.780 6.393 23.435 1.00 85.94 181 ASN A C 1
ATOM 1410 O O . ASN A 1 181 ? -10.497 7.396 24.084 1.00 85.94 181 ASN A O 1
ATOM 1414 N N . ILE A 1 182 ? -10.235 6.151 22.239 1.00 90.44 182 ILE A N 1
ATOM 1415 C CA . ILE A 1 182 ? -9.296 7.077 21.595 1.00 90.44 182 ILE A CA 1
ATOM 1416 C C . ILE A 1 182 ? -10.068 8.157 20.838 1.00 90.44 182 ILE A C 1
ATOM 1418 O O . ILE A 1 182 ? -9.763 9.343 20.960 1.00 90.44 182 ILE A O 1
ATOM 1422 N N . ARG A 1 183 ? -11.111 7.763 20.100 1.00 91.31 183 ARG A N 1
ATOM 1423 C CA . ARG A 1 183 ? -11.948 8.657 19.293 1.00 91.31 183 ARG A CA 1
ATOM 1424 C C . ARG A 1 183 ? -12.591 9.762 20.129 1.00 91.31 183 ARG A C 1
ATOM 1426 O O . ARG A 1 183 ? -12.564 10.914 19.708 1.00 91.31 183 ARG A O 1
ATOM 1433 N N . GLY A 1 184 ? -13.113 9.436 21.314 1.00 89.00 184 GLY A N 1
ATOM 1434 C CA . GLY A 1 184 ? -13.719 10.419 22.217 1.00 89.00 184 GLY A CA 1
ATOM 1435 C C . GLY A 1 184 ? -12.736 11.502 22.670 1.00 89.00 184 GLY A C 1
ATOM 1436 O O . GLY A 1 184 ? -13.081 12.680 22.696 1.00 89.00 184 GLY A O 1
ATOM 1437 N N . ILE A 1 185 ? -11.483 11.127 22.945 1.00 89.88 185 ILE A N 1
ATOM 1438 C CA . ILE A 1 185 ? -10.432 12.074 23.344 1.00 89.88 185 ILE A CA 1
ATOM 1439 C C . ILE A 1 185 ? -9.980 12.916 22.142 1.00 89.88 185 ILE A C 1
ATOM 1441 O O . ILE A 1 185 ? -9.789 14.126 22.266 1.00 89.88 185 ILE A O 1
ATOM 1445 N N . LEU A 1 186 ? -9.841 12.301 20.963 1.00 90.38 186 LEU A N 1
ATOM 1446 C CA . LEU A 1 186 ? -9.475 13.010 19.734 1.00 90.38 186 LEU A CA 1
ATOM 1447 C C . LEU A 1 186 ? -10.555 13.995 19.270 1.00 90.38 186 LEU A C 1
ATOM 1449 O O . LEU A 1 186 ? -10.209 15.031 18.713 1.00 90.38 186 LEU A O 1
ATOM 1453 N N . ALA A 1 187 ? -11.838 13.714 19.513 1.00 88.25 187 ALA A N 1
ATOM 1454 C CA . ALA A 1 187 ? -12.947 14.585 19.116 1.00 88.25 187 ALA A CA 1
ATOM 1455 C C . ALA A 1 187 ? -12.935 15.950 19.827 1.00 88.25 187 ALA A C 1
ATOM 1457 O O . ALA A 1 187 ? -13.423 16.933 19.278 1.00 88.25 187 ALA A O 1
ATOM 1458 N N . ILE A 1 188 ? -12.358 16.013 21.030 1.00 88.81 188 ILE A N 1
ATOM 1459 C CA . ILE A 1 188 ? -12.205 17.250 21.811 1.00 88.81 188 ILE A CA 1
ATOM 1460 C C . ILE A 1 188 ? -10.912 17.989 21.414 1.00 88.81 188 ILE A C 1
ATOM 1462 O O . ILE A 1 188 ? -10.722 19.156 21.746 1.00 88.81 188 ILE A O 1
ATOM 1466 N N . SER A 1 189 ? -10.005 17.327 20.690 1.00 84.50 189 SER A N 1
ATOM 1467 C CA . SER A 1 189 ? -8.745 17.924 20.259 1.00 84.50 189 SER A CA 1
ATOM 1468 C C . SER A 1 189 ? -8.958 18.935 19.130 1.00 84.50 189 SER A C 1
ATOM 1470 O O . SER A 1 189 ? -9.499 18.608 18.076 1.00 84.50 189 SER A O 1
ATOM 1472 N N . GLU A 1 190 ? -8.442 20.154 19.299 1.00 83.44 190 GLU A N 1
ATOM 1473 C CA . GLU A 1 190 ? -8.475 21.222 18.282 1.00 83.44 190 GLU A CA 1
ATOM 1474 C C . GLU A 1 190 ? -7.430 21.031 17.160 1.00 83.44 190 GLU A C 1
ATOM 1476 O O . GLU A 1 190 ? -7.222 21.903 16.311 1.00 83.44 190 GLU A O 1
ATOM 1481 N N . VAL A 1 191 ? -6.739 19.888 17.139 1.00 85.56 191 VAL A N 1
ATOM 1482 C CA . VAL A 1 191 ? -5.679 19.599 16.174 1.00 85.56 191 VAL A CA 1
ATOM 1483 C C . VAL A 1 191 ? -6.267 19.345 14.781 1.00 85.56 191 VAL A C 1
ATOM 1485 O O . VAL A 1 191 ? -6.915 18.325 14.516 1.00 85.56 191 VAL A O 1
ATOM 1488 N N . LYS A 1 192 ? -5.992 20.280 13.865 1.00 82.75 192 LYS A N 1
ATOM 1489 C CA . LYS A 1 192 ? -6.392 20.204 12.450 1.00 82.75 192 LYS A CA 1
ATOM 1490 C C . LYS A 1 192 ? -5.451 19.337 11.614 1.00 82.75 192 LYS A C 1
ATOM 1492 O O . LYS A 1 192 ? -5.915 18.612 10.743 1.00 82.75 192 LYS A O 1
ATOM 1497 N N . GLU A 1 193 ? -4.153 19.382 11.907 1.00 88.81 193 GLU A N 1
ATOM 1498 C CA . GLU A 1 193 ? -3.129 18.609 11.194 1.00 88.81 193 GLU A CA 1
ATOM 1499 C C . GLU A 1 193 ? -3.276 17.107 11.463 1.00 88.81 193 GLU A C 1
ATOM 1501 O O . GLU A 1 193 ? -3.281 16.665 12.616 1.00 88.81 193 GLU A O 1
ATOM 1506 N N . MET A 1 194 ? -3.372 16.313 10.399 1.00 89.00 194 MET A N 1
ATOM 1507 C CA . MET A 1 194 ? -3.691 14.890 10.501 1.00 89.00 194 MET A CA 1
ATOM 1508 C C . MET A 1 194 ? -2.540 14.077 11.117 1.00 89.00 194 MET A C 1
ATOM 1510 O O . MET A 1 194 ? -2.776 13.195 11.939 1.00 89.00 194 MET A O 1
ATOM 1514 N N . GLU A 1 195 ? -1.291 14.434 10.819 1.00 91.25 195 GLU A N 1
ATOM 1515 C CA . GLU A 1 195 ? -0.087 13.831 11.402 1.00 91.25 195 GLU A CA 1
ATOM 1516 C C . GLU A 1 195 ? -0.029 14.046 12.913 1.00 91.25 195 GLU A C 1
ATOM 1518 O O . GLU A 1 195 ? 0.266 13.122 13.672 1.00 91.25 195 GLU A O 1
ATOM 1523 N N . ARG A 1 196 ? -0.336 15.267 13.367 1.00 91.19 196 ARG A N 1
ATOM 1524 C CA . ARG A 1 196 ? -0.360 15.582 14.798 1.00 91.19 196 ARG A CA 1
ATOM 1525 C C . ARG A 1 196 ? -1.511 14.880 15.502 1.00 91.19 196 ARG A C 1
ATOM 1527 O O . ARG A 1 196 ? -1.323 14.419 16.626 1.00 91.19 196 ARG A O 1
ATOM 1534 N N . LEU A 1 197 ? -2.670 14.771 14.850 1.00 91.75 197 LEU A N 1
ATOM 1535 C CA . LEU A 1 197 ? -3.814 14.028 15.376 1.00 91.75 197 LEU A CA 1
ATOM 1536 C C . LEU A 1 197 ? -3.455 12.550 15.574 1.00 91.75 197 LEU A C 1
ATOM 1538 O O . LEU A 1 197 ? -3.717 11.992 16.638 1.00 91.75 197 LEU A O 1
ATOM 1542 N N . ALA A 1 198 ? -2.797 11.932 14.591 1.00 93.19 198 ALA A N 1
ATOM 1543 C CA . ALA A 1 198 ? -2.360 10.546 14.694 1.00 93.19 198 ALA A CA 1
ATOM 1544 C C . ALA A 1 198 ? -1.257 10.358 15.749 1.00 93.19 198 ALA A C 1
ATOM 1546 O O . ALA A 1 198 ? -1.312 9.413 16.529 1.00 93.19 198 ALA A O 1
ATOM 1547 N N . ALA A 1 199 ? -0.315 11.297 15.874 1.00 92.88 199 ALA A N 1
ATOM 1548 C CA . ALA A 1 199 ? 0.680 11.271 16.949 1.00 92.88 199 ALA A CA 1
ATOM 1549 C C . ALA A 1 199 ? 0.049 11.436 18.346 1.00 92.88 199 ALA A C 1
ATOM 1551 O O . ALA A 1 199 ? 0.528 10.869 19.329 1.00 92.88 199 ALA A O 1
ATOM 1552 N N . GLN A 1 200 ? -1.030 12.213 18.468 1.00 92.12 200 GLN A N 1
ATOM 1553 C CA . GLN A 1 200 ? -1.801 12.303 19.707 1.00 92.12 200 GLN A CA 1
ATOM 1554 C C . GLN A 1 200 ? -2.534 10.988 19.994 1.00 92.12 200 GLN A C 1
ATOM 1556 O O . GLN A 1 200 ? -2.528 10.526 21.133 1.00 92.12 200 GLN A O 1
ATOM 1561 N N . ALA A 1 201 ? -3.111 10.365 18.967 1.00 91.62 201 ALA A N 1
ATOM 1562 C CA . ALA A 1 201 ? -3.744 9.057 19.068 1.00 91.62 201 ALA A CA 1
ATOM 1563 C C . ALA A 1 201 ? -2.759 7.973 19.532 1.00 91.62 201 ALA A C 1
ATOM 1565 O O . ALA A 1 201 ? -3.106 7.181 20.406 1.00 91.62 201 ALA A O 1
ATOM 1566 N N . ASP A 1 202 ? -1.521 7.984 19.025 1.00 93.31 202 ASP A N 1
ATOM 1567 C CA . ASP A 1 202 ? -0.448 7.092 19.477 1.00 93.31 202 ASP A CA 1
ATOM 1568 C C . ASP A 1 202 ? -0.187 7.243 20.981 1.00 93.31 202 ASP A C 1
ATOM 1570 O O . ASP A 1 202 ? -0.128 6.248 21.699 1.00 93.31 202 ASP A O 1
ATOM 1574 N N . LYS A 1 203 ? -0.081 8.483 21.480 1.00 91.38 203 LYS A N 1
ATOM 1575 C CA . LYS A 1 203 ? 0.134 8.754 22.914 1.00 91.38 203 LYS A CA 1
ATOM 1576 C C . LYS A 1 203 ? -1.021 8.245 23.766 1.00 91.38 203 LYS A C 1
ATOM 1578 O O . LYS A 1 203 ? -0.796 7.649 24.813 1.00 91.38 203 LYS A O 1
ATOM 1583 N N . ILE A 1 204 ? -2.256 8.467 23.317 1.00 90.06 204 ILE A N 1
ATOM 1584 C CA . ILE A 1 204 ? -3.450 7.976 24.011 1.00 90.06 204 ILE A CA 1
ATOM 1585 C C . ILE A 1 204 ? -3.437 6.446 24.047 1.00 90.06 204 ILE A C 1
ATOM 1587 O O . ILE A 1 204 ? -3.693 5.865 25.098 1.00 90.06 204 ILE A O 1
ATOM 1591 N N . LEU A 1 205 ? -3.102 5.793 22.930 1.00 89.12 205 LEU A N 1
ATOM 1592 C CA . LEU A 1 205 ? -2.998 4.338 22.858 1.00 89.12 205 LEU A CA 1
ATOM 1593 C C . LEU A 1 205 ? -1.900 3.803 23.790 1.00 89.12 205 LEU A C 1
ATOM 1595 O O . LEU A 1 205 ? -2.127 2.817 24.485 1.00 89.12 205 LEU A O 1
ATOM 1599 N N . GLU A 1 206 ? -0.738 4.455 23.853 1.00 87.19 206 GLU A N 1
ATOM 1600 C CA . GLU A 1 206 ? 0.354 4.084 24.764 1.00 87.19 206 GLU A CA 1
ATOM 1601 C C . GLU A 1 206 ? -0.037 4.246 26.241 1.00 87.19 206 GLU A C 1
ATOM 1603 O O . GLU A 1 206 ? 0.309 3.391 27.052 1.00 87.19 206 GLU A O 1
ATOM 1608 N N . MET A 1 207 ? -0.804 5.283 26.589 1.00 83.94 207 MET A N 1
ATOM 1609 C CA . MET A 1 207 ? -1.328 5.486 27.948 1.00 83.94 207 MET A CA 1
ATOM 1610 C C . MET A 1 207 ? -2.472 4.527 28.303 1.00 83.94 207 MET A C 1
ATOM 1612 O O . MET A 1 207 ? -2.643 4.175 29.468 1.00 83.94 207 MET A O 1
ATOM 1616 N N . ALA A 1 208 ? -3.272 4.129 27.312 1.00 75.50 208 ALA A N 1
ATOM 1617 C CA . ALA A 1 208 ? -4.390 3.207 27.478 1.00 75.50 208 ALA A CA 1
ATOM 1618 C C . ALA A 1 208 ? -3.947 1.738 27.510 1.00 75.50 208 ALA A C 1
ATOM 1620 O O . ALA A 1 208 ? -4.700 0.892 27.998 1.00 75.50 208 ALA A O 1
ATOM 1621 N N . ARG A 1 209 ? -2.739 1.416 27.019 1.00 68.12 209 ARG A N 1
ATOM 1622 C CA . ARG A 1 209 ? -2.136 0.100 27.242 1.00 68.12 209 ARG A CA 1
ATOM 1623 C C . ARG A 1 209 ? -1.972 -0.073 28.750 1.00 68.12 209 ARG A C 1
ATOM 1625 O O . ARG A 1 209 ? -1.258 0.717 29.368 1.00 68.12 209 ARG A O 1
ATOM 1632 N N . PRO A 1 210 ? -2.613 -1.079 29.368 1.00 61.59 210 PRO A N 1
ATOM 1633 C CA . PRO A 1 210 ? -2.412 -1.317 30.780 1.00 61.59 210 PRO A CA 1
ATOM 1634 C C . PRO A 1 210 ? -0.920 -1.566 30.985 1.00 61.59 210 PRO A C 1
ATOM 1636 O O . PRO A 1 210 ? -0.352 -2.499 30.416 1.00 61.59 210 PRO A O 1
ATOM 1639 N N . VAL A 1 211 ? -0.274 -0.721 31.790 1.00 54.25 211 VAL A N 1
ATOM 1640 C CA . VAL A 1 211 ? 0.992 -1.083 32.414 1.00 54.25 211 VAL A CA 1
ATOM 1641 C C . VAL A 1 211 ? 0.663 -2.333 33.211 1.00 54.25 211 VAL A C 1
ATOM 1643 O O . VAL A 1 211 ? 0.057 -2.253 34.279 1.00 54.25 211 VAL A O 1
ATOM 1646 N N . ILE A 1 212 ? 1.009 -3.503 32.677 1.00 53.16 212 ILE A N 1
ATOM 1647 C CA . ILE A 1 212 ? 1.057 -4.729 33.460 1.00 53.16 212 ILE A CA 1
ATOM 1648 C C . ILE A 1 212 ? 2.257 -4.544 34.393 1.00 53.16 212 ILE A C 1
ATOM 1650 O O . ILE A 1 212 ? 3.328 -5.109 34.201 1.00 53.16 212 ILE A O 1
ATOM 1654 N N . SER A 1 213 ? 2.097 -3.684 35.402 1.00 41.62 213 SER A N 1
ATOM 1655 C CA . SER A 1 213 ? 2.796 -3.868 36.659 1.00 41.62 213 SER A CA 1
ATOM 1656 C C . SER A 1 213 ? 2.426 -5.281 37.059 1.00 41.62 213 SER A C 1
ATOM 1658 O O . SER A 1 213 ? 1.234 -5.597 37.083 1.00 41.62 213 SER A O 1
ATOM 1660 N N . SER A 1 214 ? 3.422 -6.147 37.254 1.00 44.19 214 SER A N 1
ATOM 1661 C CA . SER A 1 214 ? 3.184 -7.502 37.730 1.00 44.19 214 SER A CA 1
ATOM 1662 C C . SER A 1 214 ? 2.219 -7.389 38.899 1.00 44.19 214 SER A C 1
ATOM 1664 O O . SER A 1 214 ? 2.574 -6.818 39.933 1.00 44.19 214 SER A O 1
ATOM 1666 N N . VAL A 1 215 ? 0.978 -7.830 38.706 1.00 45.69 215 VAL A N 1
ATOM 1667 C CA . VAL A 1 215 ? 0.011 -7.857 39.787 1.00 45.69 215 VAL A CA 1
ATOM 1668 C C . VAL A 1 215 ? 0.600 -8.876 40.739 1.00 45.69 215 VAL A C 1
ATOM 1670 O O . VAL A 1 215 ? 0.572 -10.077 40.478 1.00 45.69 215 VAL A O 1
ATOM 1673 N N . GLN A 1 216 ? 1.256 -8.386 41.786 1.00 46.50 216 GLN A N 1
ATOM 1674 C CA . GLN A 1 216 ? 1.582 -9.189 42.940 1.00 46.50 216 GLN A CA 1
ATOM 1675 C C . GLN A 1 216 ? 0.255 -9.815 43.334 1.00 46.50 216 GLN A C 1
ATOM 1677 O O . GLN A 1 216 ? -0.691 -9.077 43.598 1.00 46.50 216 GLN A O 1
ATOM 1682 N N . SER A 1 217 ? 0.168 -11.139 43.214 1.00 44.91 217 SER A N 1
ATOM 1683 C CA . SER A 1 217 ? -1.043 -11.935 43.363 1.00 44.91 217 SER A CA 1
ATOM 1684 C C . SER A 1 217 ? -1.723 -11.663 44.703 1.00 44.91 217 SER A C 1
ATOM 1686 O O . SER A 1 217 ? -1.577 -12.419 45.657 1.00 44.91 217 SER A O 1
ATOM 1688 N N . THR A 1 218 ? -2.481 -10.581 44.792 1.00 45.25 218 THR A N 1
ATOM 1689 C CA . THR A 1 218 ? -3.564 -10.439 45.737 1.00 45.25 218 THR A CA 1
ATOM 1690 C C . THR A 1 218 ? -4.779 -10.934 44.984 1.00 45.25 218 THR A C 1
ATOM 1692 O O . THR A 1 218 ? -5.138 -10.449 43.913 1.00 45.25 218 THR A O 1
ATOM 1695 N N . SER A 1 219 ? -5.330 -12.021 45.499 1.00 51.75 219 SER A N 1
ATOM 1696 C CA . SER A 1 219 ? -6.515 -12.715 45.028 1.00 51.75 219 SER A CA 1
ATOM 1697 C C . SER A 1 219 ? -7.735 -11.793 45.058 1.00 51.75 219 SER A C 1
ATOM 1699 O O . SER A 1 219 ? -8.617 -11.923 45.904 1.00 51.75 219 SER A O 1
ATOM 1701 N N . ILE A 1 220 ? -7.808 -10.859 44.113 1.00 49.56 220 ILE A N 1
ATOM 1702 C CA . ILE A 1 220 ? -9.050 -10.180 43.780 1.00 49.56 220 ILE A CA 1
ATOM 1703 C C . ILE A 1 220 ? -9.850 -11.196 42.975 1.00 49.56 220 ILE A C 1
ATOM 1705 O O . ILE A 1 220 ? -9.572 -11.497 41.815 1.00 49.56 220 ILE A O 1
ATOM 1709 N N . THR A 1 221 ? -10.798 -11.805 43.674 1.00 52.06 221 THR A N 1
ATOM 1710 C CA . THR A 1 221 ? -11.823 -12.672 43.110 1.00 52.06 221 THR A CA 1
ATOM 1711 C C . THR A 1 221 ? -12.504 -11.929 41.954 1.00 52.06 221 THR A C 1
ATOM 1713 O O . THR A 1 221 ? -12.948 -10.796 42.146 1.00 52.06 221 THR A O 1
ATOM 1716 N N . PRO A 1 222 ? -12.581 -12.511 40.743 1.00 52.25 222 PRO A N 1
ATOM 1717 C CA . PRO A 1 222 ? -13.303 -11.877 39.648 1.00 52.25 222 PRO A CA 1
ATOM 1718 C C . PRO A 1 222 ? -14.794 -11.754 40.019 1.00 52.25 222 PRO A C 1
ATOM 1720 O O . PRO A 1 222 ? -15.290 -12.597 40.774 1.00 52.25 222 PRO A O 1
ATOM 1723 N N . PRO A 1 223 ? -15.555 -10.801 39.443 1.00 52.12 223 PRO A N 1
ATOM 1724 C CA . PRO A 1 223 ? -17.003 -10.673 39.674 1.00 52.12 223 PRO A CA 1
ATOM 1725 C C . PRO A 1 223 ? -17.801 -11.916 39.239 1.00 52.12 223 PRO A C 1
ATOM 1727 O O . PRO A 1 223 ? -18.984 -12.040 39.526 1.00 52.12 223 PRO A O 1
ATOM 1730 N N . GLY A 1 224 ? -17.153 -12.867 38.559 1.00 50.06 224 GLY A N 1
ATOM 1731 C CA . GLY A 1 224 ? -17.698 -14.186 38.256 1.00 50.06 224 GLY A CA 1
ATOM 1732 C C . GLY A 1 224 ? -17.575 -15.201 39.394 1.00 50.06 224 GLY A C 1
ATOM 1733 O O . GLY A 1 224 ? -18.043 -16.317 39.226 1.00 50.06 224 GLY A O 1
ATOM 1734 N N . GLY A 1 225 ? -16.957 -14.873 40.534 1.00 59.34 225 GLY A N 1
ATOM 1735 C CA . GLY A 1 225 ? -16.850 -15.785 41.678 1.00 59.34 225 GLY A CA 1
ATOM 1736 C C . GLY A 1 225 ? -18.216 -16.230 42.201 1.00 59.34 225 GLY A C 1
ATOM 1737 O O . GLY A 1 225 ? -18.381 -17.399 42.547 1.00 59.34 225 GLY A O 1
ATOM 1738 N N . ASP A 1 226 ? -19.202 -15.333 42.167 1.00 64.06 226 ASP A N 1
ATOM 1739 C CA . ASP A 1 226 ? -20.587 -15.668 42.500 1.00 64.06 226 ASP A CA 1
ATOM 1740 C C . ASP A 1 226 ? -21.246 -16.512 41.408 1.00 64.06 226 ASP A C 1
ATOM 1742 O O . ASP A 1 226 ? -21.870 -17.510 41.739 1.00 64.06 226 ASP A O 1
ATOM 1746 N N . LEU A 1 227 ? -20.996 -16.240 40.122 1.00 70.19 227 LEU A N 1
ATOM 1747 C CA . LEU A 1 227 ? -21.485 -17.087 39.023 1.00 70.19 227 LEU A CA 1
ATOM 1748 C C . LEU A 1 227 ? -20.858 -18.489 39.033 1.00 70.19 227 LEU A C 1
ATOM 1750 O O . LEU A 1 227 ? -21.538 -19.469 38.761 1.00 70.19 227 LEU A O 1
ATOM 1754 N N . PHE A 1 228 ? -19.573 -18.629 39.362 1.00 70.56 228 PHE A N 1
ATOM 1755 C CA . PHE A 1 228 ? -18.918 -19.934 39.485 1.00 70.56 228 PHE A CA 1
ATOM 1756 C C . PHE A 1 228 ? -19.414 -20.705 40.709 1.00 70.56 228 PHE A C 1
ATOM 1758 O O . PHE A 1 228 ? -19.586 -21.922 40.621 1.00 70.56 228 PHE A O 1
ATOM 1765 N N . LYS A 1 229 ? -19.682 -20.017 41.827 1.00 76.06 229 LYS A N 1
ATOM 1766 C CA . LYS A 1 229 ? -20.345 -20.611 42.996 1.00 76.06 229 LYS A CA 1
ATOM 1767 C C . LYS A 1 229 ? -21.772 -21.029 42.668 1.00 76.06 229 LYS A C 1
ATOM 1769 O O . LYS A 1 229 ? -22.142 -22.150 42.985 1.00 76.06 229 LYS A O 1
ATOM 1774 N N . GLU A 1 230 ? -22.524 -20.193 41.964 1.00 79.31 230 GLU A N 1
ATOM 1775 C CA . GLU A 1 230 ? -23.897 -20.467 41.544 1.00 79.31 230 GLU A CA 1
ATOM 1776 C C . GLU A 1 230 ? -23.950 -21.612 40.523 1.00 79.31 230 GLU A C 1
ATOM 1778 O O . GLU A 1 230 ? -24.774 -22.509 40.648 1.00 79.31 230 GLU A O 1
ATOM 1783 N N . ILE A 1 231 ? -23.004 -21.693 39.580 1.00 83.44 231 ILE A N 1
ATOM 1784 C CA . ILE A 1 231 ? -22.858 -22.837 38.665 1.00 83.44 231 ILE A CA 1
ATOM 1785 C C . ILE A 1 231 ? -22.469 -24.108 39.432 1.00 83.44 231 ILE A C 1
ATOM 1787 O O . ILE A 1 231 ? -22.974 -25.187 39.115 1.00 83.44 231 ILE A O 1
ATOM 1791 N N . ALA A 1 232 ? -21.584 -24.021 40.427 1.00 83.19 232 ALA A N 1
ATOM 1792 C CA . ALA A 1 232 ? -21.223 -25.165 41.264 1.00 83.19 232 ALA A CA 1
ATOM 1793 C C . ALA A 1 232 ? -22.411 -25.637 42.120 1.00 83.19 232 ALA A C 1
ATOM 1795 O O . ALA A 1 232 ? -22.651 -26.840 42.236 1.00 83.19 232 ALA A O 1
ATOM 1796 N N . GLU A 1 233 ? -23.194 -24.705 42.654 1.00 87.00 233 GLU A N 1
ATOM 1797 C CA . GLU A 1 233 ? -24.378 -24.969 43.464 1.00 87.00 233 GLU A CA 1
ATOM 1798 C C . GLU A 1 233 ? -25.536 -25.522 42.624 1.00 87.00 233 GLU A C 1
ATOM 1800 O O . GLU A 1 233 ? -26.159 -26.512 43.011 1.00 87.00 233 GLU A O 1
ATOM 1805 N N . LEU A 1 234 ? -25.752 -24.993 41.417 1.00 86.50 234 LEU A N 1
ATOM 1806 C CA . LEU A 1 234 ? -26.698 -25.535 40.440 1.00 86.50 234 LEU A CA 1
ATOM 1807 C C . LEU A 1 234 ? -26.291 -26.942 39.989 1.00 86.50 234 LEU A C 1
ATOM 1809 O O . LEU A 1 234 ? -27.135 -27.837 39.934 1.00 86.50 234 LEU A O 1
ATOM 1813 N N . ARG A 1 235 ? -24.998 -27.192 39.731 1.00 86.00 235 ARG A N 1
ATOM 1814 C CA . ARG A 1 235 ? -24.489 -28.545 39.433 1.00 86.00 235 ARG A CA 1
ATOM 1815 C C . ARG A 1 235 ? -24.737 -29.504 40.600 1.00 86.00 235 ARG A C 1
ATOM 1817 O O . ARG A 1 235 ? -25.205 -30.620 40.372 1.00 86.00 235 ARG A O 1
ATOM 1824 N N . ALA A 1 236 ? -24.505 -29.063 41.836 1.00 85.88 236 ALA A N 1
ATOM 1825 C CA . ALA A 1 236 ? -24.781 -29.854 43.033 1.00 85.88 236 ALA A CA 1
ATOM 1826 C C . ALA A 1 236 ? -26.287 -30.123 43.224 1.00 85.88 236 ALA A C 1
ATOM 1828 O O . ALA A 1 236 ? -26.676 -31.235 43.589 1.00 85.88 236 ALA A O 1
ATOM 1829 N N . GLN A 1 237 ? -27.157 -29.148 42.934 1.00 86.62 237 GLN A N 1
ATOM 1830 C CA . GLN A 1 237 ? -28.611 -29.329 42.971 1.00 86.62 237 GLN A CA 1
ATOM 1831 C C . GLN A 1 237 ? -29.099 -30.317 41.905 1.00 86.62 237 GLN A C 1
ATOM 1833 O O . GLN A 1 237 ? -29.918 -31.182 42.223 1.00 86.62 237 GLN A O 1
ATOM 1838 N N . ILE A 1 238 ? -28.570 -30.253 40.678 1.00 85.44 238 ILE A N 1
ATOM 1839 C CA . ILE A 1 238 ? -28.892 -31.203 39.600 1.00 85.44 238 ILE A CA 1
ATOM 1840 C C . ILE A 1 238 ? -28.476 -32.624 39.994 1.00 85.44 238 ILE A C 1
ATOM 1842 O O . ILE A 1 238 ? -29.257 -33.565 39.830 1.00 85.44 238 ILE A O 1
ATOM 1846 N N . GLU A 1 239 ? -27.289 -32.800 40.581 1.00 83.69 239 GLU A N 1
ATOM 1847 C CA . GLU A 1 239 ? -26.836 -34.113 41.045 1.00 83.69 239 GLU A CA 1
ATOM 1848 C C . GLU A 1 239 ? -27.720 -34.651 42.185 1.00 83.69 239 GLU A C 1
ATOM 1850 O O . GLU A 1 239 ? -28.095 -35.829 42.203 1.00 83.69 239 GLU A O 1
ATOM 1855 N N . ARG A 1 240 ? -28.133 -33.782 43.115 1.00 81.88 240 ARG A N 1
ATOM 1856 C CA . ARG A 1 240 ? -29.021 -34.138 44.230 1.00 81.88 240 ARG A CA 1
ATOM 1857 C C . ARG A 1 240 ? -30.429 -34.509 43.749 1.00 81.88 240 ARG A C 1
ATOM 1859 O O . ARG A 1 240 ? -30.996 -35.483 44.248 1.00 81.88 240 ARG A O 1
ATOM 1866 N N . LEU A 1 241 ? -30.961 -33.807 42.746 1.00 80.81 241 LEU A N 1
ATOM 1867 C CA . LEU A 1 241 ? -32.223 -34.136 42.069 1.00 80.81 241 LEU A CA 1
ATOM 1868 C C . LEU A 1 241 ? -32.128 -35.454 41.285 1.00 80.81 241 LEU A C 1
ATOM 1870 O O . LEU A 1 241 ? -33.039 -36.279 41.368 1.00 80.81 241 LEU A O 1
ATOM 1874 N N . GLY A 1 242 ? -31.010 -35.713 40.599 1.00 76.81 242 GLY A N 1
ATOM 1875 C CA . GLY A 1 242 ? -30.746 -36.990 39.924 1.00 76.81 242 GLY A CA 1
ATOM 1876 C C . GLY A 1 242 ? -30.693 -38.174 40.899 1.00 76.81 242 GLY A C 1
ATOM 1877 O O . GLY A 1 242 ? -31.314 -39.218 40.671 1.00 76.81 242 GLY A O 1
ATOM 1878 N N . ARG A 1 243 ? -30.040 -37.994 42.054 1.00 70.56 243 ARG A N 1
ATOM 1879 C CA . ARG A 1 243 ? -30.027 -38.983 43.146 1.00 70.56 243 ARG A CA 1
ATOM 1880 C C . ARG A 1 243 ? -31.431 -39.181 43.738 1.00 70.56 243 ARG A C 1
ATOM 1882 O O . ARG A 1 243 ? -31.872 -40.315 43.900 1.00 70.56 243 ARG A O 1
ATOM 1889 N N . GLN A 1 244 ? -32.206 -38.123 43.978 1.00 64.19 244 GLN A N 1
ATOM 1890 C CA . GLN A 1 244 ? -33.594 -38.256 44.455 1.00 64.19 244 GLN A CA 1
ATOM 1891 C C . GLN A 1 244 ? -34.532 -38.929 43.435 1.00 64.19 244 GLN A C 1
ATOM 1893 O O . GLN A 1 244 ? -35.406 -39.702 43.834 1.00 64.19 244 GLN A O 1
ATOM 1898 N N . SER A 1 245 ? -34.332 -38.707 42.132 1.00 59.62 245 SER A N 1
ATOM 1899 C CA . SER A 1 245 ? -35.079 -39.377 41.056 1.00 59.62 245 SER A CA 1
ATOM 1900 C C . SER A 1 245 ? -34.807 -40.890 41.023 1.00 59.62 245 SER A C 1
ATOM 1902 O O . SER A 1 245 ? -35.738 -41.700 40.944 1.00 59.62 245 SER A O 1
ATOM 1904 N N . THR A 1 246 ? -33.551 -41.309 41.218 1.00 58.41 246 THR A N 1
ATOM 1905 C CA . THR A 1 246 ? -33.185 -42.737 41.302 1.00 58.41 246 THR A CA 1
ATOM 1906 C C . THR A 1 246 ? -33.658 -43.396 42.608 1.00 58.41 246 THR A C 1
ATOM 1908 O O . THR A 1 246 ? -34.104 -44.545 42.583 1.00 58.41 246 THR A O 1
ATOM 1911 N N . HIS A 1 247 ? -33.686 -42.669 43.733 1.00 55.56 247 HIS A N 1
ATOM 1912 C CA . HIS A 1 247 ? -34.243 -43.162 45.004 1.00 55.56 247 HIS A CA 1
ATOM 1913 C C . HIS A 1 247 ? -35.784 -43.239 45.020 1.00 55.56 247 HIS A C 1
ATOM 1915 O O . HIS A 1 247 ? -36.338 -44.165 45.624 1.00 55.56 247 HIS A O 1
ATOM 1921 N N . ARG A 1 248 ? -36.494 -42.342 44.313 1.00 53.16 248 ARG A N 1
ATOM 1922 C CA . ARG A 1 248 ? -37.950 -42.462 44.080 1.00 53.16 248 ARG A CA 1
ATOM 1923 C C . ARG A 1 248 ? -38.291 -43.609 43.126 1.00 53.16 248 ARG A C 1
ATOM 1925 O O . ARG A 1 248 ? -39.288 -44.291 43.349 1.00 53.16 248 ARG A O 1
ATOM 1932 N N . SER A 1 249 ? -37.435 -43.886 42.142 1.00 51.59 249 SER A N 1
ATOM 1933 C CA . SER A 1 249 ? -37.604 -45.017 41.214 1.00 51.59 249 SER A CA 1
ATOM 1934 C C . SER A 1 249 ? -37.387 -46.383 41.879 1.00 51.59 249 SER A C 1
ATOM 1936 O O . SER A 1 249 ? -37.941 -47.383 41.430 1.00 51.59 249 SER A O 1
ATOM 1938 N N . ARG A 1 250 ? -36.629 -46.445 42.985 1.00 51.06 250 ARG A N 1
ATOM 1939 C CA . ARG A 1 250 ? -36.380 -47.692 43.735 1.00 51.06 250 ARG A CA 1
ATOM 1940 C C . ARG A 1 250 ? -37.316 -47.920 44.925 1.00 51.06 250 ARG A C 1
ATOM 1942 O O . ARG A 1 250 ? -37.263 -48.980 45.540 1.00 51.06 250 ARG A O 1
ATOM 1949 N N . SER A 1 251 ? -38.207 -46.972 45.211 1.00 53.09 251 SER A N 1
ATOM 1950 C CA . SER A 1 251 ? -39.142 -47.033 46.341 1.00 53.09 251 SER A CA 1
ATOM 1951 C C . SER A 1 251 ? -40.597 -47.003 45.875 1.00 53.09 251 SER A C 1
ATOM 1953 O O . SER A 1 251 ? -41.397 -46.197 46.344 1.00 53.09 251 SER A O 1
ATOM 1955 N N . LYS A 1 252 ? -40.964 -47.891 44.942 1.00 49.59 252 LYS A N 1
ATOM 1956 C CA . LYS A 1 252 ? -42.377 -48.219 44.685 1.00 49.59 252 LYS A CA 1
ATOM 1957 C C . LYS A 1 252 ? -42.578 -49.645 44.169 1.00 49.59 252 LYS A C 1
ATOM 1959 O O . LYS A 1 252 ? -43.220 -49.880 43.158 1.00 49.59 252 LYS A O 1
ATOM 1964 N N . SER A 1 253 ? -42.090 -50.616 44.934 1.00 46.47 253 SER A N 1
ATOM 1965 C CA . SER A 1 253 ? -42.574 -52.006 44.911 1.00 46.47 253 SER A CA 1
ATOM 1966 C C . SER A 1 253 ? -43.165 -52.384 46.276 1.00 46.47 253 SER A C 1
ATOM 1968 O O . SER A 1 253 ? -42.866 -53.410 46.873 1.00 46.47 253 SER A O 1
ATOM 1970 N N . ARG A 1 254 ? -44.054 -51.520 46.780 1.00 49.41 254 ARG A N 1
ATOM 1971 C CA . ARG A 1 254 ? -45.115 -51.878 47.732 1.00 49.41 254 ARG A CA 1
ATOM 1972 C C . ARG A 1 254 ? -46.442 -51.428 47.131 1.00 49.41 254 ARG A C 1
ATOM 1974 O O . ARG A 1 254 ? -46.967 -50.370 47.451 1.00 49.41 254 ARG A O 1
ATOM 1981 N N . GLY A 1 255 ? -46.912 -52.224 46.179 1.00 42.31 255 GLY A N 1
ATOM 1982 C CA . GLY A 1 255 ? -48.206 -52.092 45.526 1.00 42.31 255 GLY A CA 1
ATOM 1983 C C . GLY A 1 255 ? -48.854 -53.465 45.472 1.00 42.31 255 GLY A C 1
ATOM 1984 O O . GLY A 1 255 ? -48.547 -54.280 44.611 1.00 42.31 255 GLY A O 1
ATOM 1985 N N . THR A 1 256 ? -49.698 -53.711 46.463 1.00 47.16 256 THR A N 1
ATOM 1986 C CA . THR A 1 256 ? -50.727 -54.744 46.556 1.00 47.16 256 THR A CA 1
ATOM 1987 C C . THR A 1 256 ? -51.340 -55.119 45.203 1.00 47.16 256 THR A C 1
ATOM 1989 O O . THR A 1 256 ? -52.244 -54.448 44.711 1.00 47.16 256 THR A O 1
ATOM 1992 N N . TYR A 1 257 ? -50.931 -56.260 44.645 1.00 37.78 257 TYR A N 1
ATOM 1993 C CA . TYR A 1 257 ? -51.707 -56.943 43.616 1.00 37.78 257 TYR A CA 1
ATOM 1994 C C . TYR A 1 257 ? -52.452 -58.118 44.245 1.00 37.78 257 TYR A C 1
ATOM 1996 O O . TYR A 1 257 ? -51.925 -59.214 44.439 1.00 37.78 257 TYR A O 1
ATOM 2004 N N . ARG A 1 258 ? -53.720 -57.860 44.579 1.00 45.28 258 ARG A N 1
ATOM 2005 C CA . ARG A 1 258 ? -54.735 -58.895 44.763 1.00 45.28 258 ARG A CA 1
ATOM 2006 C C . ARG A 1 258 ? -54.851 -59.674 43.448 1.00 45.28 258 ARG A C 1
ATOM 2008 O O . ARG A 1 258 ? -55.575 -59.251 42.554 1.00 45.28 258 ARG A O 1
ATOM 2015 N N . LYS A 1 259 ? -54.195 -60.833 43.345 1.00 38.69 259 LYS A N 1
ATOM 2016 C CA . LYS A 1 259 ? -54.590 -61.875 42.391 1.00 38.69 259 LYS A CA 1
ATOM 2017 C C . LYS A 1 259 ? -55.263 -63.001 43.161 1.00 38.69 259 LYS A C 1
ATOM 2019 O O . LYS A 1 259 ? -54.613 -63.850 43.763 1.00 38.69 259 LYS A O 1
ATOM 2024 N N . ARG A 1 260 ? -56.599 -62.978 43.133 1.00 43.75 260 ARG A N 1
ATOM 2025 C CA . ARG A 1 260 ? -57.419 -64.185 43.254 1.00 43.75 260 ARG A CA 1
ATOM 2026 C C . ARG A 1 260 ? -56.870 -65.193 42.254 1.00 43.75 260 ARG A C 1
ATOM 2028 O O . ARG A 1 260 ? -56.989 -64.989 41.050 1.00 43.75 260 ARG A O 1
ATOM 2035 N N . TYR A 1 261 ? -56.299 -66.272 42.760 1.00 35.97 261 TYR A N 1
ATOM 2036 C CA . TYR A 1 261 ? -56.210 -67.497 42.000 1.00 35.97 261 TYR A CA 1
ATOM 2037 C C . TYR A 1 261 ? -56.552 -68.656 42.923 1.00 35.97 261 TYR A C 1
ATOM 2039 O O . TYR A 1 261 ? -55.744 -69.112 43.728 1.00 35.97 261 TYR A O 1
ATOM 2047 N N . SER A 1 262 ? -57.803 -69.095 42.821 1.00 44.03 262 SER A N 1
ATOM 2048 C CA . SER A 1 262 ? -58.189 -70.426 43.242 1.00 44.03 262 SER A CA 1
ATOM 2049 C C . SER A 1 262 ? -57.375 -71.425 42.421 1.00 44.03 262 SER A C 1
ATOM 2051 O O . SER A 1 262 ? -57.621 -71.613 41.230 1.00 44.03 262 SER A O 1
ATOM 2053 N N . ARG A 1 263 ? -56.427 -72.100 43.058 1.00 38.81 263 ARG A N 1
ATOM 2054 C CA . ARG A 1 263 ? -56.094 -73.465 42.664 1.00 38.81 263 ARG A CA 1
ATOM 2055 C C . ARG A 1 263 ? -55.833 -74.276 43.912 1.00 38.81 263 ARG A C 1
ATOM 2057 O O . ARG A 1 263 ? -54.754 -74.266 44.493 1.00 38.81 263 ARG A O 1
ATOM 2064 N N . SER A 1 264 ? -56.886 -74.971 44.302 1.00 43.38 264 SER A N 1
ATOM 2065 C CA . SER A 1 264 ? -56.841 -76.249 44.982 1.00 43.38 264 SER A CA 1
ATOM 2066 C C . SER A 1 264 ? -55.652 -77.059 44.456 1.00 43.38 264 SER A C 1
ATOM 2068 O O . SER A 1 264 ? -55.649 -77.494 43.305 1.00 43.38 264 SER A O 1
ATOM 2070 N N . LYS A 1 265 ? -54.639 -77.264 45.293 1.00 40.62 265 LYS A N 1
ATOM 2071 C CA . LYS A 1 265 ? -53.759 -78.421 45.172 1.00 40.62 265 LYS A CA 1
ATOM 2072 C C . LYS A 1 265 ? -53.711 -79.077 46.537 1.00 40.62 265 LYS A C 1
ATOM 2074 O O . LYS A 1 265 ? -53.056 -78.609 47.460 1.00 40.62 265 LYS A O 1
ATOM 2079 N N . SER A 1 266 ? -54.613 -80.047 46.648 1.00 45.53 266 SER A N 1
ATOM 2080 C CA . SER A 1 266 ? -54.483 -81.270 47.426 1.00 45.53 266 SER A CA 1
ATOM 2081 C C . SER A 1 266 ? -53.410 -81.236 48.509 1.00 45.53 266 SER A C 1
ATOM 2083 O O . SER A 1 266 ? -52.218 -81.353 48.233 1.00 45.53 266 SER A O 1
ATOM 2085 N N . ARG A 1 267 ? -53.888 -81.223 49.757 1.00 46.50 267 ARG A N 1
ATOM 2086 C CA . ARG A 1 267 ? -53.364 -82.111 50.794 1.00 46.50 267 ARG A CA 1
ATOM 2087 C C . ARG A 1 267 ? -53.106 -83.475 50.149 1.00 46.50 267 ARG A C 1
ATOM 2089 O O . ARG A 1 267 ? -54.039 -84.264 49.997 1.00 46.50 267 ARG A O 1
ATOM 2096 N N . GLU A 1 268 ? -51.873 -83.740 49.734 1.00 45.78 268 GLU A N 1
ATOM 2097 C CA . GLU A 1 268 ? -51.430 -85.120 49.664 1.00 45.78 268 GLU A CA 1
ATOM 2098 C C . GLU A 1 268 ? -51.451 -85.613 51.102 1.00 45.78 268 GLU A C 1
ATOM 2100 O O . GLU A 1 268 ? -50.713 -85.155 51.975 1.00 45.78 268 GLU A O 1
ATOM 2105 N N . LYS A 1 269 ? -52.465 -86.442 51.352 1.00 50.28 269 LYS A N 1
ATOM 2106 C CA . LYS A 1 269 ? -52.596 -87.283 52.527 1.00 50.28 269 LYS A CA 1
ATOM 2107 C C . LYS A 1 269 ? -51.224 -87.866 52.820 1.00 50.28 269 LYS A C 1
ATOM 2109 O O . LYS A 1 269 ? -50.722 -88.680 52.055 1.00 50.28 269 LYS A O 1
ATOM 2114 N N . ASN A 1 270 ? -50.676 -87.429 53.939 1.00 51.69 270 ASN A N 1
ATOM 2115 C CA . ASN A 1 270 ? -49.556 -88.040 54.615 1.00 51.69 270 ASN A CA 1
ATOM 2116 C C . ASN A 1 270 ? -49.932 -89.503 54.889 1.00 51.69 270 ASN A C 1
ATOM 2118 O O . ASN A 1 270 ? -50.686 -89.784 55.821 1.00 51.69 270 ASN A O 1
ATOM 2122 N N . ARG A 1 271 ? -49.546 -90.404 53.978 1.00 54.78 271 ARG A N 1
ATOM 2123 C CA . ARG A 1 271 ? -49.875 -91.833 54.063 1.00 54.78 271 ARG A CA 1
ATOM 2124 C C . ARG A 1 271 ? -49.047 -92.544 55.131 1.00 54.78 271 ARG A C 1
ATOM 2126 O O . ARG A 1 271 ? -49.468 -93.598 55.586 1.00 54.78 271 ARG A O 1
ATOM 2133 N N . ASP A 1 272 ? -47.975 -91.912 55.598 1.00 63.50 272 ASP A N 1
ATOM 2134 C CA . ASP A 1 272 ? -46.986 -92.552 56.465 1.00 63.50 272 ASP A CA 1
ATOM 2135 C C . ASP A 1 272 ? -47.078 -92.091 57.929 1.00 63.50 272 ASP A C 1
ATOM 2137 O O . ASP A 1 272 ? -46.307 -92.539 58.773 1.00 63.50 272 ASP A O 1
ATOM 2141 N N . GLY A 1 273 ? -48.038 -91.212 58.257 1.00 72.25 273 GLY A N 1
ATOM 2142 C CA . GLY A 1 273 ? -48.308 -90.753 59.627 1.00 72.25 273 GLY A CA 1
ATOM 2143 C C . GLY A 1 273 ? -47.193 -89.899 60.248 1.00 72.25 273 GLY A C 1
ATOM 2144 O O . GLY A 1 273 ? -47.169 -89.697 61.463 1.00 72.25 273 GLY A O 1
ATOM 2145 N N . PHE A 1 274 ? -46.267 -89.378 59.442 1.00 79.44 274 PHE A N 1
ATOM 2146 C CA . PHE A 1 274 ? -45.125 -88.604 59.927 1.00 79.44 274 PHE A CA 1
ATOM 2147 C C . PHE A 1 274 ? -45.452 -87.118 60.084 1.00 79.44 274 PHE A C 1
ATOM 2149 O O . PHE A 1 274 ? -46.193 -86.542 59.296 1.00 79.44 274 PHE A O 1
ATOM 2156 N N . CYS A 1 275 ? -44.880 -86.434 61.074 1.00 82.06 275 CYS A N 1
ATOM 2157 C CA . CYS A 1 275 ? -45.084 -84.991 61.197 1.00 82.06 275 CYS A CA 1
ATOM 2158 C C . CYS A 1 275 ? -44.337 -84.205 60.105 1.00 82.06 275 CYS A C 1
ATOM 2160 O O . CYS A 1 275 ? -43.424 -84.712 59.452 1.00 82.06 275 CYS A O 1
ATOM 2162 N N . TYR A 1 276 ? -44.694 -82.927 59.937 1.00 82.06 276 TYR A N 1
ATOM 2163 C CA . TYR A 1 276 ? -44.083 -82.036 58.942 1.00 82.06 276 TYR A CA 1
ATOM 2164 C C . TYR A 1 276 ? -42.545 -82.032 58.991 1.00 82.06 276 TYR A C 1
ATOM 2166 O O . TYR A 1 276 ? -41.896 -82.022 57.946 1.00 82.06 276 TYR A O 1
ATOM 2174 N N . TYR A 1 277 ? -41.957 -82.083 60.189 1.00 82.50 277 TYR A N 1
ATOM 2175 C CA . TYR A 1 277 ? -40.504 -82.094 60.351 1.00 82.50 277 TYR A CA 1
ATOM 2176 C C . TYR A 1 277 ? -39.870 -83.389 59.824 1.00 82.50 277 TYR A C 1
ATOM 2178 O O . TYR A 1 277 ? -38.883 -83.313 59.100 1.00 82.50 277 TYR A O 1
ATOM 2186 N N . HIS A 1 278 ? -40.462 -84.558 60.079 1.00 83.12 278 HIS A N 1
ATOM 2187 C CA . HIS A 1 278 ? -39.958 -85.830 59.546 1.00 83.12 278 HIS A CA 1
ATOM 2188 C C . HIS A 1 278 ? -40.239 -86.004 58.048 1.00 83.12 278 HIS A C 1
ATOM 2190 O O . HIS A 1 278 ? -39.414 -86.573 57.345 1.00 83.12 278 HIS A O 1
ATOM 2196 N N . HIS A 1 279 ? -41.320 -85.429 57.512 1.00 79.56 279 HIS A N 1
ATOM 2197 C CA . HIS A 1 279 ? -41.544 -85.417 56.061 1.00 79.56 279 HIS A CA 1
ATOM 2198 C C . HIS A 1 279 ? -40.528 -84.528 55.323 1.00 79.56 279 HIS A C 1
ATOM 2200 O O . HIS A 1 279 ? -40.164 -84.799 54.182 1.00 79.56 279 HIS A O 1
ATOM 2206 N N . LYS A 1 280 ? -40.093 -83.427 55.945 1.00 76.12 280 LYS A N 1
ATOM 2207 C CA . LYS A 1 280 ? -39.181 -82.468 55.308 1.00 76.12 280 LYS A CA 1
ATOM 2208 C C . LYS A 1 280 ? -37.703 -82.792 55.531 1.00 76.12 280 LYS A C 1
ATOM 2210 O O . LYS A 1 280 ? -36.894 -82.485 54.661 1.00 76.12 280 LYS A O 1
ATOM 2215 N N . PHE A 1 281 ? -37.356 -83.371 56.679 1.00 77.06 281 PHE A N 1
ATOM 2216 C CA . PHE A 1 281 ? -35.967 -83.561 57.112 1.00 77.06 281 PHE A CA 1
ATOM 2217 C C . PHE A 1 281 ? -35.603 -85.024 57.428 1.00 77.06 281 PHE A C 1
ATOM 2219 O O . PHE A 1 281 ? -34.442 -85.302 57.712 1.00 77.06 281 PHE A O 1
ATOM 2226 N N . GLY A 1 282 ? -36.552 -85.968 57.370 1.00 79.69 282 GLY A N 1
ATOM 2227 C CA . GLY A 1 282 ? -36.294 -87.399 57.572 1.00 79.69 282 GLY A CA 1
ATOM 2228 C C . GLY A 1 282 ? -35.595 -87.709 58.901 1.00 79.69 282 GLY A C 1
ATOM 2229 O O . GLY A 1 282 ? -35.907 -87.112 59.930 1.00 79.69 282 GLY A O 1
ATOM 2230 N N . LYS A 1 283 ? -34.610 -88.616 58.873 1.00 79.25 283 LYS A N 1
ATOM 2231 C CA . LYS A 1 283 ? -33.816 -89.039 60.046 1.00 79.25 283 LYS A CA 1
ATOM 2232 C C . LYS A 1 283 ? -33.027 -87.913 60.730 1.00 79.25 283 LYS A C 1
ATOM 2234 O O . LYS A 1 283 ? -32.700 -88.041 61.907 1.00 79.25 283 LYS A O 1
ATOM 2239 N N . ASP A 1 284 ? -32.779 -86.808 60.025 1.00 75.31 284 ASP A N 1
ATOM 2240 C CA . ASP A 1 284 ? -32.033 -85.650 60.532 1.00 75.31 284 ASP A CA 1
ATOM 2241 C C . ASP A 1 284 ? -32.941 -84.624 61.240 1.00 75.31 284 ASP A C 1
ATOM 2243 O O . ASP A 1 284 ? -32.487 -83.565 61.688 1.00 75.31 284 ASP A O 1
ATOM 2247 N N . ALA A 1 285 ? -34.242 -84.916 61.366 1.00 80.31 285 ALA A N 1
ATOM 2248 C CA . ALA A 1 285 ? -35.179 -84.061 62.078 1.00 80.31 285 ALA A CA 1
ATOM 2249 C C . ALA A 1 285 ? -34.830 -83.977 63.575 1.00 80.31 285 ALA A C 1
ATOM 2251 O O . ALA A 1 285 ? -34.867 -84.952 64.326 1.00 80.31 285 ALA A O 1
ATOM 2252 N N . ARG A 1 286 ? -34.539 -82.756 64.034 1.00 79.62 286 ARG A N 1
ATOM 2253 C CA . ARG A 1 286 ? -34.207 -82.467 65.441 1.00 79.62 286 ARG A CA 1
ATOM 2254 C C . ARG A 1 286 ? -35.430 -82.321 66.345 1.00 79.62 286 ARG A C 1
ATOM 2256 O O . ARG A 1 286 ? -35.291 -82.318 67.564 1.00 79.62 286 ARG A O 1
ATOM 2263 N N . HIS A 1 287 ? -36.619 -82.212 65.756 1.00 77.62 287 HIS A N 1
ATOM 2264 C CA . HIS A 1 287 ? -37.872 -82.020 66.477 1.00 77.62 287 HIS A CA 1
ATOM 2265 C C . HIS A 1 287 ? -38.963 -82.935 65.919 1.00 77.62 287 HIS A C 1
ATOM 2267 O O . HIS A 1 287 ? -39.202 -82.968 64.713 1.00 77.62 287 HIS A O 1
ATOM 2273 N N . CYS A 1 288 ? -39.640 -83.648 66.821 1.00 82.19 288 CYS A N 1
ATOM 2274 C CA . CYS A 1 288 ? -40.800 -84.482 66.529 1.00 82.19 288 CYS A CA 1
ATOM 2275 C C . CYS A 1 288 ? -42.038 -83.865 67.185 1.00 82.19 288 CYS A C 1
ATOM 2277 O O . CYS A 1 288 ? -41.983 -83.474 68.350 1.00 82.19 288 CYS A O 1
ATOM 2279 N N . THR A 1 289 ? -43.148 -83.795 66.452 1.00 78.81 289 THR A N 1
ATOM 2280 C CA . THR A 1 289 ? -44.446 -83.365 66.987 1.00 78.81 289 THR A CA 1
ATOM 2281 C C . THR A 1 289 ? -45.425 -84.527 66.913 1.00 78.81 289 THR A C 1
ATOM 2283 O O . THR A 1 289 ? -45.629 -85.101 65.845 1.00 78.81 289 THR A O 1
ATOM 2286 N N . THR A 1 290 ? -46.018 -84.891 68.047 1.00 66.56 290 THR A N 1
ATOM 2287 C CA . THR A 1 290 ? -47.011 -85.966 68.142 1.00 66.56 290 THR A CA 1
ATOM 2288 C C . THR A 1 290 ? -48.390 -85.520 67.633 1.00 66.56 290 THR A C 1
ATOM 2290 O O . THR A 1 290 ? -48.748 -84.353 67.803 1.00 66.56 290 THR A O 1
ATOM 2293 N N . PRO A 1 291 ? -49.192 -86.432 67.041 1.00 71.62 291 PRO A N 1
ATOM 2294 C CA . PRO A 1 291 ? -48.889 -87.842 66.761 1.00 71.62 291 PRO A CA 1
ATOM 2295 C C . PRO A 1 291 ? -48.033 -88.014 65.489 1.00 71.62 291 PRO A C 1
ATOM 2297 O O . PRO A 1 291 ? -48.393 -87.526 64.422 1.00 71.62 291 PRO A O 1
ATOM 2300 N N . CYS A 1 292 ? -46.898 -88.711 65.610 1.00 80.06 292 CYS A N 1
ATOM 2301 C CA . CYS A 1 292 ? -45.973 -89.010 64.513 1.00 80.06 292 CYS A CA 1
ATOM 2302 C C . CYS A 1 292 ? -45.480 -90.454 64.650 1.00 80.06 292 CYS A C 1
ATOM 2304 O O . CYS A 1 292 ? -44.946 -90.812 65.696 1.00 80.06 292 CYS A O 1
ATOM 2306 N N . SER A 1 293 ? -45.634 -91.266 63.606 1.00 78.38 293 SER A N 1
ATOM 2307 C CA . SER A 1 293 ? -45.283 -92.701 63.576 1.00 78.38 293 SER A CA 1
ATOM 2308 C C . SER A 1 293 ? -43.801 -92.993 63.292 1.00 78.38 293 SER A C 1
ATOM 2310 O O . SE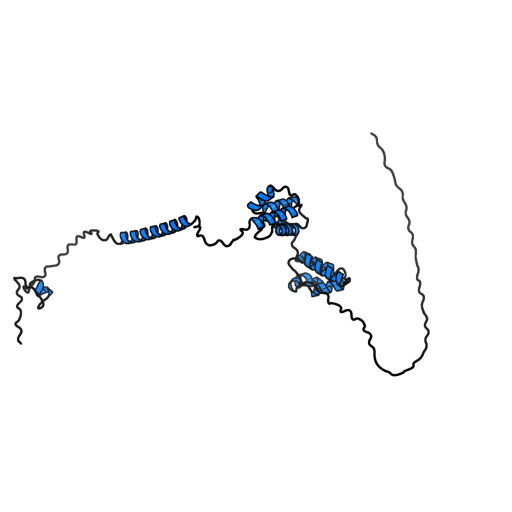R A 1 293 ? -43.436 -94.138 63.050 1.00 78.38 293 SER A O 1
ATOM 2312 N N . TRP A 1 294 ? -42.933 -91.977 63.303 1.00 77.69 294 TRP A N 1
ATOM 2313 C CA . TRP A 1 294 ? -41.508 -92.124 62.982 1.00 77.69 294 TRP A CA 1
ATOM 2314 C C . TRP A 1 294 ? -40.752 -92.847 64.108 1.00 77.69 294 TRP A C 1
ATOM 2316 O O . TRP A 1 294 ? -40.542 -92.275 65.180 1.00 77.69 294 TRP A O 1
ATOM 2326 N N . GLN A 1 295 ? -40.328 -94.091 63.862 1.00 74.00 295 GLN A N 1
ATOM 2327 C CA . GLN A 1 295 ? -39.474 -94.867 64.766 1.00 74.00 295 GLN A CA 1
ATOM 2328 C C . GLN A 1 295 ? -38.002 -94.650 64.392 1.00 74.00 295 GLN A C 1
ATOM 2330 O O . GLN A 1 295 ? -37.603 -94.872 63.253 1.00 74.00 295 GLN A O 1
ATOM 2335 N N . LYS A 1 296 ? -37.187 -94.183 65.345 1.00 68.69 296 LYS A N 1
ATOM 2336 C CA . LYS A 1 296 ? -35.727 -94.156 65.182 1.00 68.69 296 LYS A CA 1
ATOM 2337 C C . LYS A 1 296 ? -35.215 -95.588 65.343 1.00 68.69 296 LYS A C 1
ATOM 2339 O O . LYS A 1 296 ? -35.401 -96.155 66.416 1.00 68.69 296 LYS A O 1
ATOM 2344 N N . GLU A 1 297 ? -34.599 -96.164 64.315 1.00 57.91 297 GLU A N 1
ATOM 2345 C CA . GLU A 1 297 ? -33.910 -97.450 64.466 1.00 57.91 297 GLU A CA 1
ATOM 2346 C C . GLU A 1 297 ? -32.724 -97.309 65.442 1.00 57.91 297 GLU A C 1
ATOM 2348 O O . GLU A 1 297 ? -32.005 -96.302 65.383 1.00 57.91 297 GLU A O 1
ATOM 2353 N N . PRO A 1 298 ? -32.523 -98.269 66.364 1.00 50.28 298 PRO A N 1
ATOM 2354 C CA . PRO A 1 298 ? -31.351 -98.295 67.227 1.00 50.28 298 PRO A CA 1
ATOM 2355 C C . PRO A 1 298 ? -30.105 -98.640 66.403 1.00 50.28 298 PRO A C 1
ATOM 2357 O O . PRO A 1 298 ? -30.103 -99.587 65.624 1.00 50.28 298 PRO A O 1
ATOM 2360 N N . GLN A 1 299 ? -29.049 -97.846 66.572 1.00 45.72 299 GLN A N 1
ATOM 2361 C CA . GLN A 1 299 ? -27.750 -98.086 65.948 1.00 45.72 299 GLN A CA 1
ATOM 2362 C C . GLN A 1 299 ? -27.117 -99.343 66.567 1.00 45.72 299 GLN A C 1
ATOM 2364 O O . GLN A 1 299 ? -26.814 -99.338 67.759 1.00 45.72 299 GLN A O 1
ATOM 2369 N N . GLU A 1 300 ? -26.928 -100.407 65.783 1.00 41.06 300 GLU A N 1
ATOM 2370 C CA . GLU A 1 300 ? -25.977 -101.470 66.128 1.00 41.06 300 GLU A CA 1
ATOM 2371 C C . GLU A 1 300 ? -24.552 -100.980 65.823 1.00 41.06 300 GLU A C 1
ATOM 2373 O O . GLU A 1 300 ? -24.309 -100.421 64.753 1.00 41.06 300 GLU A O 1
ATOM 2378 N N . ASN A 1 301 ? -23.694 -101.145 66.839 1.00 43.78 301 ASN A N 1
ATOM 2379 C CA . ASN A 1 301 ? -22.293 -100.720 67.008 1.00 43.78 301 ASN A CA 1
ATOM 2380 C C . ASN A 1 301 ? -21.454 -100.440 65.755 1.00 43.78 301 ASN A C 1
ATOM 2382 O O . ASN A 1 301 ? -21.282 -101.365 64.931 1.00 43.78 301 ASN A O 1
#

pLDDT: mean 70.93, std 21.05, range [26.84, 93.75]

Organism: NCBI:txid1348599

Foldseek 3Di:
DDDDDDDDDDDDDDDDDDDDDDDDDDDDDDDDDDDDDDDDDDDDDPDPPPPPLPPQDQDAQDLQCNVVSVVRLVVSCVVSVPDDLVSSLVVCVVRDDPVCCVQCVCCVVPPDPPNSNVVSSCSSCVVSPDDLVRLVVVLPDADACPPPQLLVVLVSSCVSCVVVDDPVVSVVSSLVNDDPQLSVVLVPDPDPDPNVSSVSSNVSVVVPPPPPPPPPDPPPDPPCPVVVVVVVVVVVVVVVVVVVVVVVVVPPPPDDDPDDDDDDDDPPPPPQQADPQCVVPNPNRPDGDPPGPDDDDDDDD

Nearest PDB structures (foldseek):
  7r23-assembly1_A  TM=4.260E-01  e=9.213E-01  Homo sapiens
  4u0d-assembly1_C  TM=5.153E-01  e=3.504E+00  Human immunodeficiency virus type 1 (NEW YORK-5 ISOLATE)
  7n9v-assembly1_C  TM=4.533E-01  e=5.206E+00  Human immunodeficiency virus 1

Mean predicted aligned error: 22.05 Å

Sequence (301 aa):
MPISRSPERSSGAGMESGEKKEISIKADEAQGATSKVEVGPSDQVEGASLSIVQAPRFPPFSKEYPDIWFTHVEMAFATNRISSDESKFRHVAMHLDTSIWPLVADLLRNPPGTNKYQAIKDRVINSLGESQASKLRRLLGTHELGDEKPSNFLQRLRNLADGQVSDEVLRAIFMEQMPENIRGILAISEVKEMERLAAQADKILEMARPVISSVQSTSITPPGGDLFKEIAELRAQIERLGRQSTH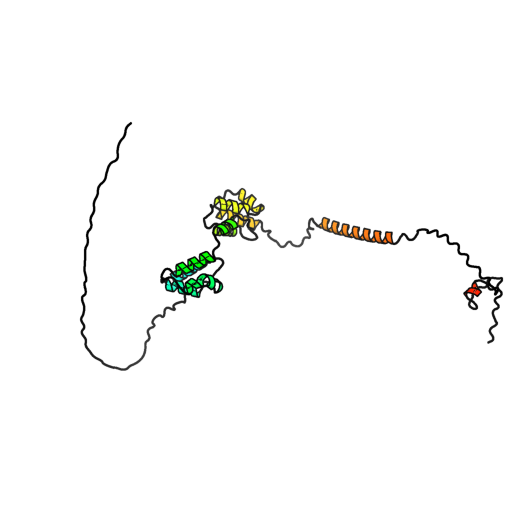RSRSKSRGTYRKRYSRSKSREKNRDGFCYYHHKFGKDARHCTTPCSWQKEPQEN

Solvent-accessible surface area (backbone atoms only — not comparable to full-atom values): 19865 Å² total; per-residue (Å²): 137,84,89,88,78,86,83,84,90,85,88,84,90,81,90,86,87,84,84,88,80,89,86,85,88,81,91,85,93,84,89,83,90,82,90,85,90,82,84,85,82,85,89,80,88,77,74,78,80,75,72,77,76,72,74,84,78,72,74,80,67,42,75,91,44,44,64,62,43,50,52,54,47,50,50,46,26,61,76,68,68,58,76,52,49,69,59,49,30,50,52,50,64,73,51,53,54,76,89,50,41,83,82,44,42,64,53,72,76,58,58,59,96,65,62,43,36,57,54,53,50,50,50,50,36,65,70,60,44,79,52,68,72,52,33,47,52,56,63,75,43,94,58,83,55,82,92,57,50,46,47,58,52,51,52,51,50,50,66,42,40,69,82,76,59,55,71,66,59,52,48,49,53,51,51,73,47,41,57,68,81,53,35,62,58,54,70,74,48,88,65,80,53,65,71,59,43,22,52,50,44,34,52,49,51,61,69,65,46,76,78,78,63,79,73,72,86,66,88,72,73,57,91,54,54,60,55,53,48,48,52,50,49,51,52,52,50,51,53,52,51,54,53,50,53,54,53,55,70,71,67,74,88,85,70,90,74,88,70,90,70,94,68,90,72,72,83,74,74,71,83,73,46,52,27,74,44,40,73,74,46,45,94,75,41,91,58,86,56,84,84,44,68,74,76,82,80,83,83,79,133

InterPro domains:
  IPR055469 Domain of unknown function DUF7041 [PF23055] (59-140)